Protein AF-A0A6C1S036-F1 (afdb_monomer)

Solvent-accessible surface area (backbone atoms only — not comparable to full-atom values): 15674 Å² total; per-residue (Å²): 132,90,77,75,81,77,75,62,64,67,67,48,36,51,54,44,17,51,44,45,45,49,30,48,50,68,42,47,55,57,47,51,57,53,55,73,70,48,57,68,94,73,33,59,56,70,65,66,49,52,86,74,62,82,82,50,69,68,52,55,52,52,42,44,54,50,21,39,52,51,34,63,68,46,54,87,42,45,57,58,45,73,68,42,96,54,9,62,58,52,52,34,49,52,57,44,43,41,52,31,74,57,49,87,60,58,40,74,32,17,53,45,13,67,68,47,31,71,59,52,71,67,51,26,49,52,42,36,49,51,51,47,53,28,39,51,53,31,47,52,52,51,53,52,47,53,57,51,53,32,61,74,69,66,63,65,76,89,67,86,72,54,71,83,68,47,76,77,59,52,67,62,51,54,59,53,53,56,62,62,54,65,80,69,72,70,85,78,74,88,73,81,71,77,80,76,79,68,81,76,60,61,71,58,56,45,49,54,50,20,52,52,40,22,53,53,47,43,54,49,47,70,52,50,45,59,52,47,42,60,74,71,42,43,72,61,47,56,75,69,41,71,90,37,73,52,41,49,64,70,82,39,66,71,45,44,50,47,55,67,55,43,42,52,56,51,22,40,52,53,22,60,75,74,99

Foldseek 3Di:
DDFQDADDLVVLLVLQLVLQLVLLCVLLVVLVVVLVPDDCVQCVQVVLPCLSVDDDPVNSVVSSVVSNVLSVVCRVVVRVLQVDPCNLVLQLCVQLVCVALVDPDLHQLHPSVVLWFPRDPVRSVSVSVSSSSSSNSSSVVSNVVVVVVCVVVVSDDPPPPVVVPCPVPVVVVVVVVVVVVVVPDDDDDDDDDDPDPPPDPVVVVLVVQLVVQLVVQLVCCVVVVVVCCVVVVVVVVCVPPPSNPRTDDCPDPVSVCCVNVVSSVSSNVVSNSVD

Nearest PDB structures (foldseek):
  2ef2-assembly1_A  TM=2.328E-01  e=9.744E+00  Physeter macrocephalus

Secondary structure (DSSP, 8-state):
-PPPPPPPHHHHHHHHHHHHHHHHHHHHHHHHHHHHHS-GGGTHHHHH-GGGSTTSHHHHHHHHHHHHHHHHHHGGGHHHHHHSTTHHHHHHHHHHHHHHHS-SS--TTSHHHHHHB---HHHHHHHHHHHHHHHHHHHHHHHHHHHHHHHHTT-PPTTSSSTTTSTTTHHHHHHHHHHHHGGG-----------------HHHHHHHHHHHHHHHHHHHHHHHHHHHHHHTTHHHHHHH-GGGTTB--TTSHHHHHHHHHHHHHHHHHHHHHH-

pLDDT: mean 79.19, std 15.52, range [40.75, 97.88]

Radius of gyration: 26.35 Å; Cα contacts (8 Å, |Δi|>4): 206; chains: 1; bounding box: 44×51×86 Å

Mean predicted aligned error: 12.31 Å

Sequence (275 aa):
MNKIERPQLLPYLGRFTLLFLLTYYVIGLPFLAIQSALPESGRVALDFYETFRPVGFMAVVGQILRGLAFALVFYPFYNILFESARGRLILFGALWGVALFGSVEPQPGSIEGIIYTTISFTEHLYALTAIALQMLLFVWLFSKWETLSRKRTGTVLPGSREILKDSGSLKDQENLEVQANMKNYKSPGSLKTPESSLPVNLPEKLRGYTTRFVVVHLVTYWVIGPLFYQIAGYADALQEMEIFEMWRDLESIPVVLLVFFGQIFRGAILGLLLA

Structure (mmCIF, N/CA/C/O backbone):
data_AF-A0A6C1S036-F1
#
_entry.id   AF-A0A6C1S036-F1
#
loop_
_atom_site.group_PDB
_atom_site.id
_atom_site.type_symbol
_atom_site.label_atom_id
_atom_site.label_alt_id
_atom_site.label_comp_id
_atom_site.label_asym_id
_atom_site.label_entity_id
_atom_site.label_seq_id
_atom_site.pdbx_PDB_ins_code
_atom_site.Cartn_x
_atom_site.Cartn_y
_atom_site.Cartn_z
_atom_site.occupancy
_atom_site.B_iso_or_equiv
_atom_site.auth_seq_id
_atom_site.auth_comp_id
_atom_site.auth_asym_id
_atom_site.auth_atom_id
_atom_site.pdbx_PDB_model_num
ATOM 1 N N . MET A 1 1 ? -15.076 -6.371 29.388 1.00 49.50 1 MET A N 1
ATOM 2 C CA . MET A 1 1 ? -14.238 -5.397 28.654 1.00 49.50 1 MET A CA 1
ATOM 3 C C . MET A 1 1 ? -15.181 -4.368 28.050 1.00 49.50 1 MET A C 1
ATOM 5 O O . MET A 1 1 ? -16.050 -4.767 27.284 1.00 49.50 1 MET A O 1
ATOM 9 N N . ASN A 1 2 ? -15.109 -3.102 28.467 1.00 50.94 2 ASN A N 1
ATOM 10 C CA . ASN A 1 2 ? -16.030 -2.075 27.970 1.00 50.94 2 ASN A CA 1
ATOM 11 C C . ASN A 1 2 ? -15.676 -1.745 26.517 1.00 50.94 2 ASN A C 1
ATOM 13 O O . ASN A 1 2 ? -14.562 -1.312 26.230 1.00 50.94 2 ASN A O 1
ATOM 17 N N . LYS A 1 3 ? -16.612 -2.026 25.610 1.00 58.59 3 LYS A N 1
ATOM 18 C CA . LYS A 1 3 ? -16.451 -1.879 24.162 1.00 58.59 3 LYS A CA 1
ATOM 19 C C . LYS A 1 3 ? -16.393 -0.387 23.827 1.00 58.59 3 LYS A C 1
ATOM 21 O O . LYS A 1 3 ? -17.286 0.354 24.228 1.00 58.59 3 LYS A O 1
ATOM 26 N N . ILE A 1 4 ? -15.356 0.065 23.123 1.00 67.38 4 ILE A N 1
ATOM 27 C CA . ILE A 1 4 ? -15.283 1.452 22.657 1.00 67.38 4 ILE A CA 1
ATOM 28 C C . ILE A 1 4 ? -16.380 1.653 21.607 1.00 67.38 4 ILE A C 1
ATOM 30 O O . ILE A 1 4 ? -16.487 0.876 20.650 1.00 67.38 4 ILE A O 1
ATOM 34 N N . GLU A 1 5 ? -17.184 2.703 21.779 1.00 76.81 5 GLU A N 1
ATOM 35 C CA . GLU A 1 5 ? -18.128 3.137 20.754 1.00 76.81 5 GLU A CA 1
ATOM 36 C C . GLU A 1 5 ? -17.375 3.598 19.505 1.00 76.81 5 GLU A C 1
ATOM 38 O O . GLU A 1 5 ? -16.444 4.407 19.562 1.00 76.81 5 GLU A O 1
ATOM 43 N N . ARG A 1 6 ? -17.766 3.041 18.357 1.00 82.19 6 ARG A N 1
ATOM 44 C CA . ARG A 1 6 ? -17.149 3.362 17.072 1.00 82.19 6 ARG A CA 1
ATOM 45 C C . ARG A 1 6 ? -17.526 4.788 16.671 1.00 82.19 6 ARG A C 1
ATOM 47 O O . ARG A 1 6 ? -18.689 5.163 16.822 1.00 82.19 6 ARG A O 1
ATOM 54 N N . PRO A 1 7 ? -16.593 5.573 16.107 1.00 86.50 7 PRO A N 1
ATOM 55 C CA . PRO A 1 7 ? -16.938 6.873 15.565 1.00 86.50 7 PRO A CA 1
ATOM 56 C C . PRO A 1 7 ? -17.915 6.713 14.399 1.00 86.50 7 PRO A C 1
ATOM 58 O O . PRO A 1 7 ? -17.951 5.682 13.717 1.00 86.50 7 PRO A O 1
ATOM 61 N N . GLN A 1 8 ? -18.663 7.778 14.124 1.00 90.69 8 GLN A N 1
ATOM 62 C CA . GLN A 1 8 ? -19.442 7.873 12.896 1.00 90.69 8 GLN A CA 1
ATOM 63 C C . GLN A 1 8 ? -18.532 7.660 11.678 1.00 90.69 8 GLN A C 1
ATOM 65 O O . GLN A 1 8 ? -17.386 8.126 11.648 1.00 90.69 8 GLN A O 1
ATOM 70 N N . LEU A 1 9 ? -19.059 6.960 10.672 1.00 91.69 9 LEU A N 1
ATOM 71 C CA . LEU A 1 9 ? -18.302 6.554 9.490 1.00 91.69 9 LEU A CA 1
ATOM 72 C C . LEU A 1 9 ? -17.713 7.760 8.749 1.00 91.69 9 LEU A C 1
ATOM 74 O O . LEU A 1 9 ? -16.511 7.806 8.511 1.00 91.69 9 LEU A O 1
ATOM 78 N N . LEU A 1 10 ? -18.528 8.769 8.437 1.00 93.06 10 LEU A N 1
ATOM 79 C CA . LEU A 1 10 ? -18.097 9.890 7.600 1.00 93.06 10 LEU A CA 1
ATOM 80 C C . LEU A 1 10 ? -16.941 10.710 8.225 1.00 93.06 10 LEU A C 1
ATOM 82 O O . LEU A 1 10 ? -15.929 10.909 7.547 1.00 93.06 10 LEU A O 1
ATOM 86 N N . PRO A 1 11 ? -16.983 11.103 9.518 1.00 93.44 11 PRO A N 1
ATOM 87 C CA . PRO A 1 11 ? -15.831 11.724 10.176 1.00 93.44 11 PRO A CA 1
ATOM 88 C C . PRO A 1 11 ? -14.583 10.837 10.230 1.00 93.44 11 PRO A C 1
ATOM 90 O O . PRO A 1 11 ? -13.464 11.349 10.210 1.00 93.44 11 PRO A O 1
ATOM 93 N N . TYR A 1 12 ? -14.739 9.516 10.353 1.00 94.25 12 TYR A N 1
ATOM 94 C CA . TYR A 1 12 ? -13.615 8.580 10.311 1.00 94.25 12 TYR A CA 1
ATOM 95 C C . TYR A 1 12 ? -12.969 8.544 8.919 1.00 94.25 12 TYR A C 1
ATOM 97 O O . TYR A 1 12 ? -11.760 8.751 8.816 1.00 94.25 12 TYR A O 1
ATOM 105 N N . LEU A 1 13 ? -13.773 8.384 7.860 1.00 96.44 13 LEU A N 1
ATOM 106 C CA . LEU A 1 13 ? -13.310 8.394 6.468 1.00 96.44 13 LEU A CA 1
ATOM 107 C C . LEU A 1 13 ? -12.546 9.681 6.140 1.00 96.44 13 LEU A C 1
ATOM 109 O O . LEU A 1 13 ? -11.452 9.621 5.578 1.00 96.44 13 LEU A O 1
ATOM 113 N N . GLY A 1 14 ? -13.090 10.834 6.542 1.00 96.44 14 GLY A N 1
ATOM 114 C CA . GLY A 1 14 ? -12.462 12.135 6.312 1.00 96.44 14 GLY A CA 1
ATOM 115 C C . GLY A 1 14 ? -11.100 12.266 6.999 1.00 96.44 14 GLY A C 1
ATOM 116 O O . GLY A 1 14 ? -10.117 12.611 6.348 1.00 96.44 14 GLY A O 1
ATOM 117 N N . ARG A 1 15 ? -11.011 11.941 8.297 1.00 96.06 15 ARG A N 1
ATOM 118 C CA . ARG A 1 15 ? -9.749 12.020 9.063 1.00 96.06 15 ARG A CA 1
ATOM 119 C C . ARG A 1 15 ? -8.688 11.062 8.531 1.00 96.06 15 ARG A C 1
ATOM 121 O O . ARG A 1 15 ? -7.531 11.455 8.406 1.00 96.06 15 ARG A O 1
ATOM 128 N N . PHE A 1 16 ? -9.085 9.830 8.213 1.00 96.81 16 PHE A N 1
ATOM 129 C CA . PHE A 1 16 ? -8.185 8.824 7.658 1.00 96.81 16 PHE A CA 1
ATOM 130 C C . PHE A 1 16 ? -7.628 9.295 6.313 1.00 96.81 16 PHE A C 1
ATOM 132 O O . PHE A 1 16 ? -6.416 9.394 6.149 1.00 96.81 16 PHE A O 1
ATOM 139 N N . THR A 1 17 ? -8.506 9.652 5.374 1.00 97.50 17 THR A N 1
ATOM 140 C CA . THR A 1 17 ? -8.115 10.050 4.013 1.00 97.50 17 THR A CA 1
ATOM 141 C C . THR A 1 17 ? -7.251 11.307 4.020 1.00 97.50 17 THR A C 1
ATOM 143 O O . THR A 1 17 ? -6.227 11.351 3.343 1.00 97.50 17 THR A O 1
ATOM 146 N N . LEU A 1 18 ? -7.610 12.305 4.835 1.00 97.62 18 LEU A N 1
ATOM 147 C CA . LEU A 1 18 ? -6.838 13.539 4.970 1.00 97.62 18 LEU A CA 1
ATOM 148 C C . LEU A 1 18 ? -5.413 13.268 5.462 1.00 97.62 18 LEU A C 1
ATOM 150 O O . LEU A 1 18 ? -4.454 13.764 4.878 1.00 97.62 18 LEU A O 1
ATOM 154 N N . LEU A 1 19 ? -5.264 12.487 6.536 1.00 97.88 19 LEU A N 1
ATOM 155 C CA . LEU A 1 19 ? -3.942 12.172 7.075 1.00 97.88 19 LEU A CA 1
ATOM 156 C C . LEU A 1 19 ? -3.137 11.279 6.132 1.00 97.88 19 LEU A C 1
ATOM 158 O O . LEU A 1 19 ? -1.921 11.440 6.034 1.00 97.88 19 LEU A O 1
ATOM 162 N N . PHE A 1 20 ? -3.796 10.368 5.420 1.00 95.44 20 PHE A N 1
ATOM 163 C CA . PHE A 1 20 ? -3.148 9.523 4.426 1.00 95.44 20 PHE A CA 1
ATOM 164 C C . PHE A 1 20 ? -2.553 10.374 3.298 1.00 95.44 20 PHE A C 1
ATOM 166 O O . PHE A 1 20 ? -1.366 10.263 3.001 1.00 95.44 20 PHE A O 1
ATOM 173 N N . LEU A 1 21 ? -3.343 11.307 2.759 1.00 94.44 21 LEU A N 1
ATOM 174 C CA . LEU A 1 21 ? -2.898 12.253 1.739 1.00 94.44 21 LEU A CA 1
ATOM 175 C C . LEU A 1 21 ? -1.782 13.178 2.252 1.00 94.44 21 LEU A C 1
ATOM 177 O O . LEU A 1 21 ? -0.782 13.382 1.573 1.00 94.44 21 LEU A O 1
ATOM 181 N N . LEU A 1 22 ? -1.919 13.720 3.466 1.00 95.50 22 LEU A N 1
ATOM 182 C CA . LEU A 1 22 ? -0.917 14.621 4.039 1.00 95.50 22 LEU A CA 1
ATOM 183 C C . LEU A 1 22 ? 0.431 13.918 4.220 1.00 95.50 22 LEU A C 1
ATOM 185 O O . LEU A 1 22 ? 1.469 14.453 3.844 1.00 95.50 22 LEU A O 1
ATOM 189 N N . THR A 1 23 ? 0.423 12.716 4.795 1.00 95.50 23 THR A N 1
ATOM 190 C CA . THR A 1 23 ? 1.658 11.955 5.032 1.00 95.50 23 THR A CA 1
ATOM 191 C C . THR A 1 23 ? 2.313 11.493 3.740 1.00 95.50 23 THR A C 1
ATOM 193 O O . THR A 1 23 ? 3.540 11.497 3.667 1.00 95.50 23 THR A O 1
ATOM 196 N N . TYR A 1 24 ? 1.518 11.184 2.711 1.00 91.31 24 TYR A N 1
ATOM 197 C CA . TYR A 1 24 ? 2.017 10.947 1.360 1.00 91.31 24 TYR A CA 1
ATOM 198 C C . TYR A 1 24 ? 2.840 12.133 0.844 1.00 91.31 24 TYR A C 1
ATOM 200 O O . TYR A 1 24 ? 3.969 11.933 0.412 1.00 91.31 24 TYR A O 1
ATOM 208 N N . TYR A 1 25 ? 2.350 13.370 0.964 1.00 91.00 25 TYR A N 1
ATOM 209 C CA . TYR A 1 25 ? 3.123 14.545 0.541 1.00 91.00 25 TYR A CA 1
ATOM 210 C C . TYR A 1 25 ? 4.332 14.829 1.430 1.00 91.00 25 TYR A C 1
ATOM 212 O O . TYR A 1 25 ? 5.409 15.137 0.922 1.00 91.00 25 TYR A O 1
ATOM 220 N N . VAL A 1 26 ? 4.171 14.709 2.751 1.00 93.44 26 VAL A N 1
ATOM 221 C CA . VAL A 1 26 ? 5.247 14.986 3.716 1.00 93.44 26 VAL A CA 1
ATOM 222 C C . VAL A 1 26 ? 6.447 14.065 3.507 1.00 93.44 26 VAL A C 1
ATOM 224 O O . VAL A 1 26 ? 7.572 14.510 3.701 1.00 93.44 26 VAL A O 1
ATOM 227 N N . ILE A 1 27 ? 6.232 12.809 3.107 1.00 92.69 27 ILE A N 1
ATOM 228 C CA . ILE A 1 27 ? 7.322 11.866 2.821 1.00 92.69 27 ILE A CA 1
ATOM 229 C C . ILE A 1 27 ? 7.714 11.869 1.341 1.00 92.69 27 ILE A C 1
ATOM 231 O O . ILE A 1 27 ? 8.902 11.816 1.025 1.00 92.69 27 ILE A O 1
ATOM 235 N N . GLY A 1 28 ? 6.744 11.980 0.436 1.00 88.25 28 GLY A N 1
ATOM 236 C CA . GLY A 1 28 ? 6.965 11.937 -1.007 1.00 88.25 28 GLY A CA 1
ATOM 237 C C . GLY A 1 28 ? 7.791 13.109 -1.532 1.00 88.25 28 GLY A C 1
ATOM 238 O O . GLY A 1 28 ? 8.690 12.897 -2.339 1.00 88.25 28 GLY A O 1
ATOM 239 N N . LEU A 1 29 ? 7.555 14.336 -1.052 1.00 88.00 29 LEU A N 1
ATOM 240 C CA . LEU A 1 29 ? 8.304 15.508 -1.527 1.00 88.00 29 LEU A CA 1
ATOM 241 C C . LEU A 1 29 ? 9.800 15.446 -1.154 1.00 88.00 29 LEU A C 1
ATOM 243 O O . LEU A 1 29 ? 10.632 15.616 -2.046 1.00 88.00 29 LEU A O 1
ATOM 247 N N . PRO A 1 30 ? 10.188 15.144 0.104 1.00 89.44 30 PRO A N 1
ATOM 248 C CA . PRO A 1 30 ? 11.591 14.891 0.429 1.00 89.44 30 PRO A CA 1
ATOM 249 C C . PRO A 1 30 ? 12.180 13.701 -0.324 1.00 89.44 30 PRO A C 1
ATOM 251 O O . PRO A 1 30 ? 13.331 13.769 -0.744 1.00 89.44 30 PRO A O 1
ATOM 254 N N . PHE A 1 31 ? 11.411 12.624 -0.514 1.00 88.12 31 PHE A N 1
ATOM 255 C CA . PHE A 1 31 ? 11.869 11.463 -1.274 1.00 88.12 31 PHE A CA 1
ATOM 256 C C . PHE A 1 31 ? 12.244 11.841 -2.709 1.00 88.12 31 PHE A C 1
ATOM 258 O O . PHE A 1 31 ? 13.328 11.482 -3.155 1.00 88.12 31 PHE A O 1
ATOM 265 N N . LEU A 1 32 ? 11.416 12.638 -3.394 1.00 85.38 32 LEU A N 1
ATOM 266 C CA . LEU A 1 32 ? 11.742 13.145 -4.727 1.00 85.38 32 LEU A CA 1
ATOM 267 C C . LEU A 1 32 ? 13.009 14.002 -4.738 1.00 85.38 32 LEU A C 1
ATOM 269 O O . LEU A 1 32 ? 13.835 13.868 -5.638 1.00 85.38 32 LEU A O 1
ATOM 273 N N . ALA A 1 33 ? 13.180 14.873 -3.741 1.00 86.56 33 ALA A N 1
ATOM 274 C CA . ALA A 1 33 ? 14.389 15.682 -3.632 1.00 86.56 33 ALA A CA 1
ATOM 275 C C . ALA A 1 33 ? 15.635 14.793 -3.468 1.00 86.56 33 ALA A C 1
ATOM 277 O O . ALA A 1 33 ? 16.634 15.000 -4.155 1.00 86.56 33 ALA A O 1
ATOM 278 N N . ILE A 1 34 ? 15.558 13.756 -2.627 1.00 86.44 34 ILE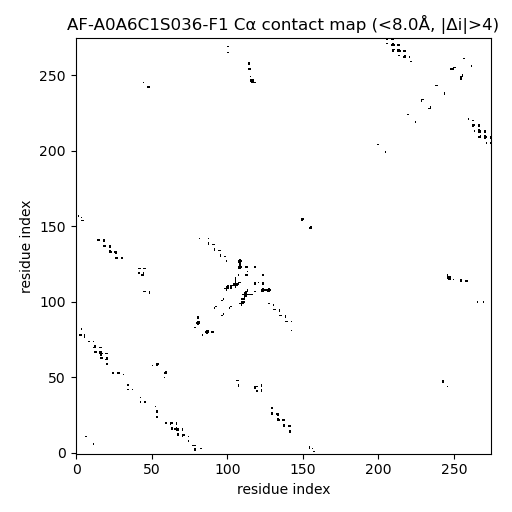 A N 1
ATOM 279 C CA . ILE A 1 34 ? 16.639 12.780 -2.431 1.00 86.44 34 ILE A CA 1
ATOM 280 C C . ILE A 1 34 ? 16.907 11.995 -3.720 1.00 86.44 34 ILE A C 1
ATOM 282 O O . ILE A 1 34 ? 18.056 11.897 -4.139 1.00 86.44 34 ILE A O 1
ATOM 286 N N . GLN A 1 35 ? 15.864 11.487 -4.379 1.00 84.56 35 GLN A N 1
ATOM 287 C CA . GLN A 1 35 ? 15.966 10.770 -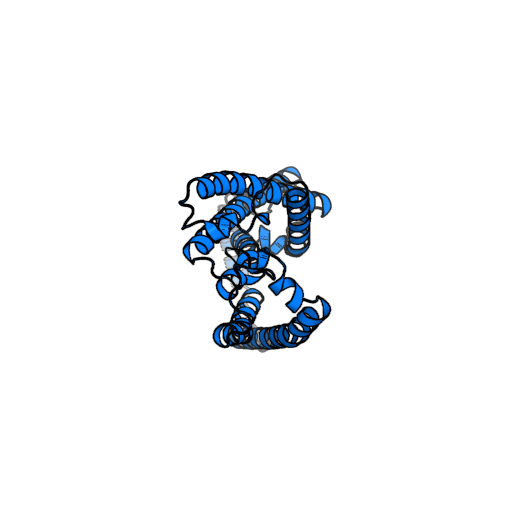5.651 1.00 84.56 35 GLN A CA 1
ATOM 288 C C . GLN A 1 35 ? 16.656 11.623 -6.724 1.00 84.56 35 GLN A C 1
ATOM 290 O O . GLN A 1 35 ? 17.551 11.145 -7.419 1.00 84.56 35 GLN A O 1
ATOM 295 N N . SER A 1 36 ? 16.301 12.907 -6.823 1.00 84.69 36 SER A N 1
ATOM 296 C CA . SER A 1 36 ? 16.900 13.833 -7.792 1.00 84.69 36 SER A CA 1
ATOM 297 C C . SER A 1 36 ? 18.394 14.099 -7.555 1.00 84.69 36 SER A C 1
ATOM 299 O O . SER A 1 36 ? 19.097 14.517 -8.475 1.00 84.69 36 SER A O 1
ATOM 301 N N . ALA A 1 37 ? 18.895 13.815 -6.349 1.00 86.75 37 ALA A N 1
ATOM 302 C CA . ALA A 1 37 ? 20.308 13.920 -6.000 1.00 86.75 37 ALA A CA 1
ATOM 303 C C . ALA A 1 37 ? 21.090 12.608 -6.208 1.00 86.75 37 ALA A C 1
ATOM 305 O O . ALA A 1 37 ? 22.319 12.617 -6.121 1.00 86.75 37 ALA A O 1
ATOM 306 N N . LEU A 1 38 ? 20.414 11.481 -6.470 1.00 85.94 38 LEU A N 1
ATOM 307 C CA . LEU A 1 38 ? 21.077 10.211 -6.775 1.00 85.94 38 LEU A CA 1
ATOM 308 C C . LEU A 1 38 ? 21.711 10.242 -8.180 1.00 85.94 38 LEU A C 1
ATOM 310 O O . LEU A 1 38 ? 21.153 10.879 -9.078 1.00 85.94 38 LEU A O 1
ATOM 314 N N . PRO A 1 39 ? 22.839 9.535 -8.402 1.00 86.25 39 PRO A N 1
ATOM 315 C CA . PRO A 1 39 ? 23.399 9.348 -9.739 1.00 86.25 39 PRO A CA 1
ATOM 316 C C . PRO A 1 39 ? 22.381 8.694 -10.675 1.00 86.25 39 PRO A C 1
ATOM 318 O O . PRO A 1 39 ? 21.686 7.770 -10.258 1.00 86.25 39 PRO A O 1
ATOM 321 N N . GLU A 1 40 ? 22.339 9.116 -11.942 1.00 81.75 40 GLU A N 1
ATOM 322 C CA . GLU A 1 40 ? 21.398 8.586 -12.947 1.00 81.75 40 GLU A CA 1
ATOM 323 C C . GLU A 1 40 ? 21.449 7.057 -13.046 1.00 81.75 40 GLU A C 1
ATOM 325 O O . GLU A 1 40 ? 20.412 6.400 -13.068 1.00 81.75 40 GLU A O 1
ATOM 330 N N . SER A 1 41 ? 22.650 6.478 -12.972 1.00 78.75 41 SER A N 1
ATOM 331 C CA . SER A 1 41 ? 22.867 5.028 -12.990 1.00 78.75 41 SER A CA 1
ATOM 332 C C . SER A 1 41 ? 22.215 4.264 -11.829 1.00 78.75 41 SER A C 1
ATOM 334 O O . SER A 1 41 ? 22.051 3.052 -11.930 1.00 78.75 41 SER A O 1
ATOM 336 N N . GLY A 1 42 ? 21.860 4.939 -10.731 1.00 74.06 42 GLY A N 1
ATOM 337 C CA . GLY A 1 42 ? 21.242 4.351 -9.539 1.00 74.06 42 GLY A CA 1
ATOM 338 C C . GLY A 1 42 ? 19.783 4.750 -9.316 1.00 74.06 42 GLY A C 1
ATOM 339 O O . GLY A 1 42 ? 19.251 4.468 -8.242 1.00 74.06 42 GLY A O 1
ATOM 340 N N . ARG A 1 43 ? 19.159 5.443 -10.279 1.00 76.88 43 ARG A N 1
ATOM 341 C CA . ARG A 1 43 ? 17.759 5.884 -10.190 1.00 76.88 43 ARG A CA 1
ATOM 342 C C . ARG A 1 43 ? 16.948 5.658 -11.464 1.00 76.88 43 ARG A C 1
ATOM 344 O O . ARG A 1 43 ? 15.835 6.166 -11.538 1.00 76.88 43 ARG A O 1
ATOM 351 N N . VAL A 1 44 ? 17.475 4.929 -12.452 1.00 71.75 44 VAL A N 1
ATOM 352 C CA . VAL A 1 44 ? 16.811 4.693 -13.749 1.00 71.75 44 VAL A CA 1
ATOM 353 C C . VAL A 1 44 ? 15.378 4.210 -13.545 1.00 71.75 44 VAL A C 1
ATOM 355 O O . VAL A 1 44 ? 14.455 4.751 -14.140 1.00 71.75 44 VAL A O 1
ATOM 358 N N . ALA A 1 45 ? 15.162 3.265 -12.629 1.00 70.62 45 ALA A N 1
ATOM 359 C CA . ALA A 1 45 ? 13.826 2.780 -12.327 1.00 70.62 45 ALA A CA 1
ATOM 360 C C . ALA A 1 45 ? 12.976 3.803 -11.577 1.00 70.62 45 ALA A C 1
ATOM 362 O O . ALA A 1 45 ? 11.793 3.969 -11.860 1.00 70.62 45 ALA A O 1
ATOM 363 N N . LEU A 1 46 ? 13.559 4.484 -10.593 1.00 72.44 46 LEU A N 1
ATOM 364 C CA . LEU A 1 46 ? 12.836 5.491 -9.820 1.00 72.44 46 LEU A CA 1
ATOM 365 C C . LEU A 1 46 ? 12.373 6.652 -10.713 1.00 72.44 46 LEU A C 1
ATOM 367 O O . LEU A 1 46 ? 11.298 7.211 -10.492 1.00 72.44 46 LEU A O 1
ATOM 371 N N . ASP A 1 47 ? 13.168 7.005 -11.721 1.00 71.94 47 ASP A N 1
ATOM 372 C CA . ASP A 1 47 ? 12.855 8.043 -12.698 1.00 71.94 47 ASP A CA 1
ATOM 373 C C . ASP A 1 47 ? 11.784 7.579 -13.688 1.00 71.94 47 ASP A C 1
ATOM 375 O O . ASP A 1 47 ? 10.953 8.394 -14.098 1.00 71.94 47 ASP A O 1
ATOM 379 N N . PHE A 1 48 ? 11.783 6.285 -14.010 1.00 65.75 48 PHE A N 1
ATOM 380 C CA . PHE A 1 48 ? 10.883 5.631 -14.950 1.00 65.75 48 PHE A CA 1
ATOM 381 C C . PHE A 1 48 ? 9.445 5.475 -14.434 1.00 65.75 48 PHE A C 1
ATOM 383 O O . PHE A 1 48 ? 8.483 5.679 -15.174 1.00 65.75 48 PHE A O 1
ATOM 390 N N . TYR A 1 49 ? 9.258 5.180 -13.144 1.00 61.53 49 TYR A N 1
ATOM 391 C CA . TYR A 1 49 ? 7.920 5.151 -12.547 1.00 61.53 49 TYR A CA 1
ATOM 392 C C . TYR A 1 49 ? 7.435 6.573 -12.227 1.00 61.53 49 TYR A C 1
ATOM 394 O O . TYR A 1 49 ? 7.269 6.976 -11.074 1.00 61.53 49 TYR A O 1
ATOM 402 N N . GLU A 1 50 ? 7.148 7.329 -13.286 1.00 53.06 50 GLU A N 1
ATOM 403 C CA . GLU A 1 50 ? 6.660 8.712 -13.277 1.00 53.06 50 GLU A CA 1
ATOM 404 C C . GLU A 1 50 ? 5.361 8.889 -12.461 1.00 53.06 50 GLU A C 1
ATOM 406 O O . GLU A 1 50 ? 5.098 9.956 -11.908 1.00 53.06 50 GLU A O 1
ATOM 411 N N . THR A 1 51 ? 4.610 7.798 -12.259 1.00 46.72 51 THR A N 1
ATOM 412 C CA . THR A 1 51 ? 3.428 7.717 -11.376 1.00 46.72 51 THR A CA 1
ATOM 413 C C . THR A 1 51 ? 3.741 8.082 -9.910 1.00 46.72 51 THR A C 1
ATOM 415 O O . THR A 1 51 ? 2.841 8.479 -9.166 1.00 46.72 51 THR A O 1
ATOM 418 N N . PHE A 1 52 ? 5.009 8.003 -9.483 1.00 46.69 52 PHE A N 1
ATOM 419 C CA . PHE A 1 52 ? 5.465 8.431 -8.154 1.00 46.69 52 PHE A CA 1
ATOM 420 C C . PHE A 1 52 ? 5.951 9.882 -8.082 1.00 46.69 52 PHE A C 1
ATOM 422 O O . PHE A 1 52 ? 6.291 10.323 -6.987 1.00 46.69 52 PHE A O 1
ATOM 429 N N . ARG A 1 53 ? 5.949 10.654 -9.180 1.00 57.66 53 ARG A N 1
ATOM 430 C CA . ARG A 1 53 ? 6.232 12.100 -9.146 1.00 57.66 53 ARG A CA 1
ATOM 431 C C . ARG A 1 53 ? 4.942 12.868 -8.796 1.00 57.66 53 ARG A C 1
ATOM 433 O O . ARG A 1 53 ? 4.082 13.012 -9.665 1.00 57.66 53 ARG A O 1
ATOM 440 N N . PRO A 1 54 ? 4.726 13.394 -7.567 1.00 57.28 54 PRO A N 1
ATOM 441 C CA . PRO A 1 54 ? 3.440 13.965 -7.208 1.00 57.28 54 PRO A CA 1
ATOM 442 C C . PRO A 1 54 ? 3.473 15.492 -7.193 1.00 57.28 54 PRO A C 1
ATOM 444 O O . PRO A 1 54 ? 3.953 16.111 -6.247 1.00 57.28 54 PRO A O 1
ATOM 447 N N . VAL A 1 55 ? 2.812 16.075 -8.191 1.00 61.88 55 VAL A N 1
ATOM 448 C CA . VAL A 1 55 ? 1.880 17.207 -7.990 1.00 61.88 55 VAL A CA 1
ATOM 449 C C . VAL A 1 55 ? 0.711 17.211 -8.992 1.00 61.88 55 VAL A C 1
ATOM 451 O O . VAL A 1 55 ? -0.126 18.109 -8.961 1.00 61.88 55 VAL A O 1
ATOM 454 N N . GLY A 1 56 ? 0.602 16.197 -9.861 1.00 73.31 56 GLY A N 1
ATOM 455 C CA . GLY A 1 56 ? -0.480 16.091 -10.838 1.00 73.31 56 GLY A CA 1
ATOM 456 C C . GLY A 1 56 ? -1.835 15.750 -10.208 1.00 73.31 56 GLY A C 1
ATOM 457 O O . GLY A 1 56 ? -1.925 15.004 -9.232 1.00 73.31 56 GLY A O 1
ATOM 458 N N . PHE A 1 57 ? -2.909 16.260 -10.812 1.00 81.44 57 PHE A N 1
ATOM 459 C CA . PHE A 1 57 ? -4.290 16.059 -10.358 1.00 81.44 57 PHE A CA 1
ATOM 460 C C . PHE A 1 57 ? -4.665 14.575 -10.189 1.00 81.44 57 PHE A C 1
ATOM 462 O O . PHE A 1 57 ? -5.241 14.195 -9.171 1.00 81.44 57 PHE A O 1
ATOM 469 N N . MET A 1 58 ? -4.275 13.715 -11.136 1.00 81.44 58 MET A N 1
ATOM 470 C CA . MET A 1 58 ? -4.600 12.281 -11.093 1.00 81.44 58 MET A CA 1
ATOM 471 C C . MET A 1 58 ? -3.938 11.553 -9.920 1.00 81.44 58 MET A C 1
ATOM 473 O O . MET A 1 58 ? -4.559 10.679 -9.317 1.00 81.44 58 MET A O 1
ATOM 477 N N . ALA A 1 59 ? -2.721 11.952 -9.539 1.00 78.88 59 ALA A N 1
ATOM 478 C CA . ALA A 1 59 ? -2.051 11.395 -8.369 1.00 78.88 59 ALA A CA 1
ATOM 479 C C . ALA A 1 59 ? -2.816 11.749 -7.085 1.00 78.88 59 ALA A C 1
ATOM 481 O O . ALA A 1 59 ? -3.076 10.871 -6.264 1.00 78.88 59 ALA A O 1
ATOM 482 N N . VAL A 1 60 ? -3.253 13.008 -6.941 1.00 86.81 60 VAL A N 1
ATOM 483 C CA . VAL A 1 60 ? -4.068 13.462 -5.797 1.00 86.81 60 VAL A CA 1
ATOM 484 C C . VAL A 1 60 ? -5.351 12.636 -5.699 1.00 86.81 60 VAL A C 1
ATOM 486 O O . VAL A 1 60 ? -5.662 12.090 -4.640 1.00 86.81 60 VAL A O 1
ATOM 489 N N . VAL A 1 61 ? -6.082 12.516 -6.812 1.00 89.56 61 VAL A N 1
ATOM 490 C CA . VAL A 1 61 ? -7.335 11.753 -6.877 1.00 89.56 61 VAL A CA 1
ATOM 491 C C . VAL A 1 61 ? -7.091 10.291 -6.508 1.00 89.56 61 VAL A C 1
ATOM 493 O O . VAL A 1 61 ? -7.801 9.753 -5.658 1.00 89.56 61 VAL A O 1
ATOM 496 N N . GLY A 1 62 ? -6.050 9.665 -7.062 1.00 86.94 62 GLY A N 1
ATOM 497 C CA . GLY A 1 62 ? -5.671 8.292 -6.736 1.00 86.94 62 GLY A CA 1
ATOM 498 C C . GLY A 1 62 ? -5.377 8.090 -5.247 1.00 86.94 62 GLY A C 1
ATOM 499 O O . GLY A 1 62 ? -5.859 7.126 -4.649 1.00 86.94 62 GLY A O 1
ATOM 500 N N . GLN A 1 63 ? -4.655 9.019 -4.610 1.00 89.38 63 GLN A N 1
ATOM 501 C CA . GLN A 1 63 ? -4.366 8.942 -3.173 1.00 89.38 63 GLN A CA 1
ATOM 502 C C . GLN A 1 63 ? -5.613 9.155 -2.304 1.00 89.38 63 GLN A C 1
ATOM 504 O O . GLN A 1 63 ? -5.759 8.488 -1.279 1.00 89.38 63 GLN A O 1
ATOM 509 N N . ILE A 1 64 ? -6.539 10.028 -2.715 1.00 93.31 64 ILE A N 1
ATOM 510 C CA . ILE A 1 64 ? -7.828 10.209 -2.030 1.00 93.31 64 ILE A CA 1
ATOM 511 C C . ILE A 1 64 ? -8.650 8.919 -2.098 1.00 93.31 64 ILE A C 1
ATOM 513 O O . ILE A 1 64 ? -9.113 8.432 -1.066 1.00 93.31 64 ILE A O 1
ATOM 517 N N . LEU A 1 65 ? -8.797 8.336 -3.290 1.00 93.38 65 LEU A N 1
ATOM 518 C CA . LEU A 1 65 ? -9.537 7.087 -3.4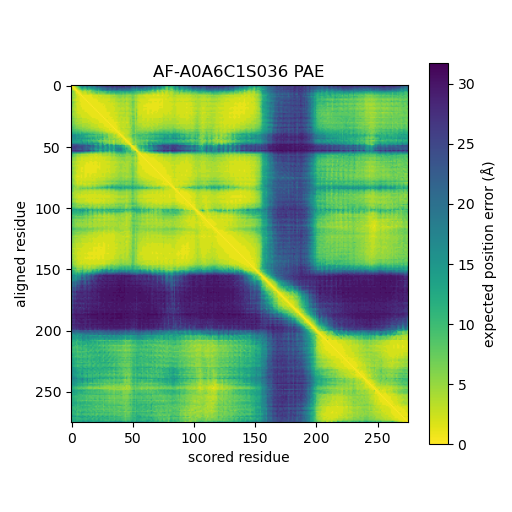79 1.00 93.38 65 LEU A CA 1
ATOM 519 C C . LEU A 1 65 ? -8.911 5.938 -2.678 1.00 93.38 65 LEU A C 1
ATOM 521 O O . LEU A 1 65 ? -9.626 5.189 -2.013 1.00 93.38 65 LEU A O 1
ATOM 525 N N . ARG A 1 66 ? -7.577 5.838 -2.668 1.00 90.56 66 ARG A N 1
ATOM 526 C CA . ARG A 1 66 ? -6.842 4.841 -1.878 1.00 90.56 66 ARG A CA 1
ATOM 527 C C . ARG A 1 66 ? -7.040 5.037 -0.373 1.00 90.56 66 ARG A C 1
ATOM 529 O O . ARG A 1 66 ? -7.309 4.069 0.336 1.00 90.56 66 ARG A O 1
ATOM 536 N N . GLY A 1 67 ? -6.961 6.277 0.111 1.00 94.50 67 GLY A N 1
ATOM 537 C CA . GLY A 1 67 ? -7.226 6.615 1.510 1.00 94.50 67 GLY A CA 1
ATOM 538 C C . GLY A 1 67 ? -8.647 6.242 1.940 1.00 94.50 67 GLY A C 1
ATOM 539 O O . GLY A 1 67 ? -8.823 5.641 2.999 1.00 94.50 67 GLY A O 1
ATOM 540 N N . LEU A 1 68 ? -9.645 6.510 1.093 1.00 96.44 68 LEU A N 1
ATOM 541 C CA . LEU A 1 68 ? -11.038 6.116 1.326 1.00 96.44 68 LEU A CA 1
ATOM 542 C C . LEU A 1 68 ? -11.210 4.595 1.354 1.00 96.44 68 LEU A C 1
ATOM 544 O O . LEU A 1 68 ? -11.857 4.075 2.263 1.00 96.44 68 LEU A O 1
ATOM 548 N N . ALA A 1 69 ? -10.616 3.883 0.394 1.00 93.50 69 ALA A N 1
ATOM 549 C CA . ALA A 1 69 ? -10.680 2.427 0.327 1.00 93.50 69 ALA A CA 1
ATOM 550 C C . ALA A 1 69 ? -10.079 1.785 1.585 1.00 93.50 69 ALA A C 1
ATOM 552 O O . ALA A 1 69 ? -10.728 0.960 2.227 1.00 93.50 69 ALA A O 1
ATOM 553 N N . PHE A 1 70 ? -8.886 2.221 2.002 1.00 94.19 70 PHE A N 1
ATOM 554 C CA . PHE A 1 70 ? -8.285 1.752 3.250 1.00 94.19 70 PHE A CA 1
ATOM 555 C C . PHE A 1 70 ? -9.146 2.090 4.464 1.00 94.19 70 PHE A C 1
ATOM 557 O O . PHE A 1 70 ? -9.375 1.221 5.303 1.00 94.19 70 PHE A O 1
ATOM 564 N N . ALA A 1 71 ? -9.680 3.307 4.553 1.00 95.38 71 ALA A N 1
ATOM 565 C CA . ALA A 1 71 ? -10.550 3.682 5.658 1.00 95.38 71 ALA A CA 1
ATOM 566 C C . ALA A 1 71 ? -11.792 2.772 5.742 1.00 95.38 71 ALA A C 1
ATOM 568 O O . ALA A 1 71 ? -12.133 2.299 6.824 1.00 95.38 71 ALA A O 1
ATOM 569 N N . LEU A 1 72 ? -12.435 2.459 4.613 1.00 95.94 72 LEU A N 1
ATOM 570 C CA . LEU A 1 72 ? -13.569 1.530 4.568 1.00 95.94 72 LEU A CA 1
ATOM 571 C C . LEU A 1 72 ? -13.179 0.116 5.014 1.00 95.94 72 LEU A C 1
ATOM 573 O O . LEU A 1 72 ? -13.909 -0.493 5.796 1.00 95.94 72 LEU A O 1
ATOM 577 N N . VAL A 1 73 ? -12.019 -0.378 4.573 1.00 92.81 73 VAL A N 1
ATOM 578 C CA . VAL A 1 73 ? -11.493 -1.696 4.964 1.00 92.81 73 VAL A CA 1
ATOM 579 C C . VAL A 1 73 ? -11.199 -1.759 6.464 1.00 92.81 73 VAL A C 1
ATOM 581 O O . VAL A 1 73 ? -11.522 -2.757 7.103 1.00 92.81 73 VAL A O 1
ATOM 584 N N . PHE A 1 74 ? -10.629 -0.706 7.054 1.00 93.31 74 PHE A N 1
ATOM 585 C CA . PHE A 1 74 ? -10.236 -0.697 8.468 1.00 93.31 74 PHE A CA 1
ATOM 586 C C . PHE A 1 74 ? -11.362 -0.322 9.438 1.00 93.31 74 PHE A C 1
ATOM 588 O O . PHE A 1 74 ? -11.299 -0.697 10.611 1.00 93.31 74 PHE A O 1
ATOM 595 N N . TYR A 1 75 ? -12.411 0.360 8.974 1.00 93.62 75 TYR A N 1
ATOM 596 C CA . TYR A 1 75 ? -13.562 0.735 9.796 1.00 93.62 75 TYR A CA 1
ATOM 597 C C . TYR A 1 75 ? -14.201 -0.430 10.586 1.00 93.62 75 TYR A C 1
ATOM 599 O O . TYR A 1 75 ? -14.390 -0.280 11.799 1.00 93.62 75 TYR A O 1
ATOM 607 N N . PRO A 1 76 ? -14.498 -1.614 10.001 1.00 91.38 76 PRO A N 1
ATOM 608 C CA . PRO A 1 76 ? -15.062 -2.736 10.761 1.00 91.38 76 PRO A CA 1
ATOM 609 C C . PRO A 1 76 ? -14.129 -3.256 11.867 1.00 91.38 76 PRO A C 1
ATOM 611 O O . PRO A 1 76 ? -14.611 -3.805 12.864 1.00 91.38 76 PRO A O 1
ATOM 614 N N . PHE A 1 77 ? -12.819 -3.030 11.736 1.00 91.19 77 PHE A N 1
ATOM 615 C CA . PHE A 1 77 ? -11.785 -3.450 12.682 1.00 91.19 77 PHE A CA 1
ATOM 616 C C . PHE A 1 77 ? -11.418 -2.365 13.706 1.00 91.19 77 PHE A C 1
ATOM 618 O O . PHE A 1 77 ? -10.474 -2.556 14.470 1.00 91.19 77 PHE A O 1
ATOM 625 N N . TYR A 1 78 ? -12.166 -1.256 13.780 1.00 90.31 78 TYR A N 1
ATOM 626 C CA . TYR A 1 78 ? -11.853 -0.107 14.643 1.00 90.31 78 TYR A CA 1
ATOM 627 C C . TYR A 1 78 ? -11.472 -0.502 16.079 1.00 90.31 78 TYR A C 1
ATOM 629 O O . TYR A 1 78 ? -10.428 -0.100 16.589 1.00 90.31 78 TYR A O 1
ATOM 637 N N . ASN A 1 79 ? -12.284 -1.343 16.720 1.00 87.19 79 ASN A N 1
ATOM 638 C CA . ASN A 1 79 ? -12.047 -1.785 18.093 1.00 87.19 79 ASN A CA 1
ATOM 639 C C . ASN A 1 79 ? -10.731 -2.570 18.212 1.00 87.19 79 ASN A C 1
ATOM 641 O O . ASN A 1 79 ? -9.960 -2.326 19.128 1.00 87.19 79 ASN A O 1
ATOM 645 N N . ILE A 1 80 ? -10.404 -3.437 17.252 1.00 87.75 80 ILE A N 1
ATOM 646 C CA . ILE A 1 80 ? -9.135 -4.183 17.255 1.00 87.75 80 ILE A CA 1
ATOM 647 C C . ILE A 1 80 ? -7.947 -3.222 17.124 1.00 87.75 80 ILE A C 1
ATOM 649 O O . ILE A 1 80 ? -6.950 -3.367 17.829 1.00 87.75 80 ILE A O 1
ATOM 653 N N . LEU A 1 81 ? -8.064 -2.211 16.261 1.00 89.44 81 LEU A N 1
ATOM 654 C CA . LEU A 1 81 ? -6.992 -1.255 15.981 1.00 89.44 81 LEU A CA 1
ATOM 655 C C . LEU A 1 81 ? -6.746 -0.257 17.123 1.00 89.44 81 LEU A C 1
ATOM 657 O O . LEU A 1 81 ? -5.623 0.226 17.268 1.00 89.44 81 LEU A O 1
ATOM 661 N N . PHE A 1 82 ? -7.762 0.053 17.935 1.00 86.31 82 PHE A N 1
ATOM 662 C CA . PHE A 1 82 ? -7.672 1.106 18.957 1.00 86.31 82 PHE A CA 1
ATOM 663 C C . PHE A 1 82 ? -7.897 0.643 20.407 1.00 86.31 82 PHE A C 1
ATOM 665 O O . PHE A 1 82 ? -7.593 1.411 21.320 1.00 86.31 82 PHE A O 1
ATOM 672 N N . GLU A 1 83 ? -8.374 -0.584 20.649 1.00 82.12 83 GLU A N 1
ATOM 673 C CA . GLU A 1 83 ? -8.442 -1.206 21.990 1.00 82.12 83 GLU A CA 1
ATOM 674 C C . GLU A 1 83 ? -7.229 -2.094 22.279 1.00 82.12 83 GLU A C 1
ATOM 676 O O . GLU A 1 83 ? -6.810 -2.222 23.428 1.00 82.12 83 GLU A O 1
ATOM 681 N N . SER A 1 84 ? -6.650 -2.715 21.248 1.00 81.69 84 SER A N 1
ATOM 682 C CA . SER A 1 84 ? -5.519 -3.626 21.420 1.00 81.69 84 SER A CA 1
ATOM 683 C C . SER A 1 84 ? -4.235 -2.873 21.759 1.00 81.69 84 SER A C 1
ATOM 685 O O . SER A 1 84 ? -3.878 -1.895 21.097 1.00 81.69 84 SER A O 1
ATOM 687 N N . ALA A 1 85 ? -3.450 -3.414 22.696 1.00 81.00 85 ALA A N 1
ATOM 688 C CA . ALA A 1 85 ? -2.083 -2.958 22.957 1.00 81.00 85 ALA A CA 1
ATOM 689 C C . ALA A 1 85 ? -1.197 -2.993 21.694 1.00 81.00 85 ALA A C 1
ATOM 691 O O . ALA A 1 85 ? -0.254 -2.215 21.570 1.00 81.00 85 ALA A O 1
ATOM 692 N N . ARG A 1 86 ? -1.522 -3.873 20.734 1.00 86.69 86 ARG A N 1
ATOM 693 C CA . ARG A 1 86 ? -0.809 -4.031 19.457 1.00 86.69 86 ARG A CA 1
ATOM 694 C C . ARG A 1 86 ? -1.490 -3.325 18.284 1.00 86.69 86 ARG A C 1
ATOM 696 O O . ARG A 1 86 ? -0.993 -3.419 17.168 1.00 86.69 86 ARG A O 1
ATOM 703 N N . GLY A 1 87 ? -2.589 -2.604 18.501 1.00 88.06 87 GLY A N 1
ATOM 704 C CA . GLY A 1 87 ? -3.426 -2.061 17.427 1.00 88.06 87 GLY A CA 1
ATOM 705 C C . GLY A 1 87 ? -2.682 -1.171 16.420 1.00 88.06 87 GLY A C 1
ATOM 706 O O . GLY A 1 87 ? -2.892 -1.287 15.215 1.00 88.06 87 GLY A O 1
ATOM 707 N N . ARG A 1 88 ? -1.709 -0.375 16.888 1.00 91.50 88 ARG A N 1
ATOM 708 C CA . ARG A 1 88 ? -0.828 0.427 16.016 1.00 91.50 88 ARG A CA 1
ATOM 709 C C . ARG A 1 88 ? 0.066 -0.429 15.122 1.00 91.50 88 ARG A C 1
ATOM 711 O O . ARG A 1 88 ? 0.230 -0.114 13.950 1.00 91.50 88 ARG A O 1
ATOM 718 N N . LEU A 1 89 ? 0.635 -1.500 15.674 1.00 90.94 89 LEU A N 1
ATOM 719 C CA . LEU A 1 89 ? 1.478 -2.428 14.922 1.00 90.94 89 LEU A CA 1
ATOM 720 C C . LEU A 1 89 ? 0.645 -3.203 13.898 1.00 90.94 89 LEU A C 1
ATOM 722 O O . LEU A 1 89 ? 1.099 -3.392 12.777 1.00 90.94 89 LEU A O 1
ATOM 726 N N . ILE A 1 90 ? -0.582 -3.589 14.264 1.00 90.94 90 ILE A N 1
ATOM 727 C CA . ILE A 1 90 ? -1.536 -4.225 13.348 1.0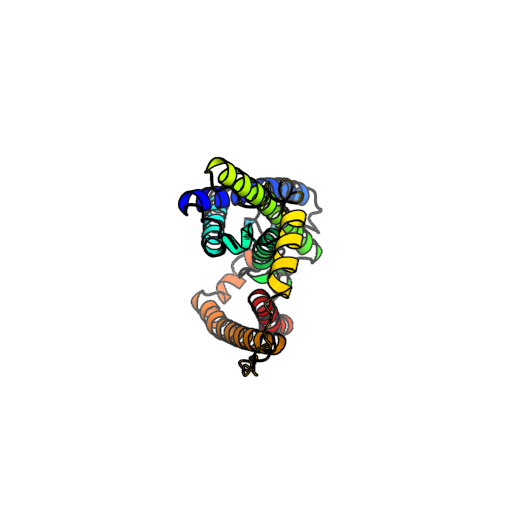0 90.94 90 ILE A CA 1
ATOM 728 C C . ILE A 1 90 ? -1.860 -3.276 12.189 1.00 90.94 90 ILE A C 1
ATOM 730 O O . ILE A 1 90 ? -1.767 -3.679 11.036 1.00 90.94 90 ILE A O 1
ATOM 734 N N . LEU A 1 91 ? -2.178 -2.007 12.474 1.00 93.25 91 LEU A N 1
ATOM 735 C CA . LEU A 1 91 ? -2.481 -1.021 11.434 1.00 93.25 91 LEU A CA 1
ATOM 736 C C . LEU A 1 91 ? -1.281 -0.764 10.513 1.00 93.25 91 LEU A C 1
ATOM 738 O O . LEU A 1 91 ? -1.438 -0.742 9.295 1.00 93.25 91 LEU A O 1
ATOM 742 N N . PHE A 1 92 ? -0.087 -0.596 11.088 1.00 94.75 92 PHE A N 1
ATOM 743 C CA . PHE A 1 92 ? 1.147 -0.432 10.320 1.00 94.75 92 PHE A CA 1
ATOM 744 C C . PHE A 1 92 ? 1.414 -1.650 9.433 1.00 94.75 92 PHE A C 1
ATOM 746 O O . PHE A 1 92 ? 1.594 -1.497 8.230 1.00 94.75 92 PHE A O 1
ATOM 753 N N . GLY A 1 93 ? 1.396 -2.850 10.016 1.00 90.81 93 GLY A N 1
ATOM 754 C CA . GLY A 1 93 ? 1.640 -4.097 9.300 1.00 90.81 93 GLY A CA 1
ATOM 755 C C . GLY A 1 93 ? 0.617 -4.342 8.197 1.00 90.81 93 GLY A C 1
ATOM 756 O O . GLY A 1 93 ? 0.993 -4.792 7.124 1.00 90.81 93 GLY A O 1
ATOM 757 N N . ALA A 1 94 ? -0.650 -3.981 8.408 1.00 90.94 94 ALA A N 1
ATOM 758 C CA . ALA A 1 94 ? -1.674 -4.093 7.379 1.00 90.94 94 ALA A CA 1
ATOM 759 C C . ALA A 1 94 ? -1.440 -3.106 6.225 1.00 90.94 94 ALA A C 1
ATOM 761 O O . ALA A 1 94 ? -1.458 -3.509 5.069 1.00 90.94 94 ALA A O 1
ATOM 762 N N . LEU A 1 95 ? -1.169 -1.829 6.510 1.00 91.81 95 LEU A N 1
ATOM 763 C CA . LEU A 1 95 ? -0.936 -0.821 5.469 1.00 91.81 95 LEU A CA 1
ATOM 764 C C . LEU A 1 95 ? 0.358 -1.073 4.687 1.00 91.81 95 LEU A C 1
ATOM 766 O O . LEU A 1 95 ? 0.357 -1.091 3.457 1.00 91.81 95 LEU A O 1
ATOM 770 N N . TRP A 1 96 ? 1.463 -1.281 5.400 1.00 91.00 96 TRP A N 1
ATOM 771 C CA . TRP A 1 96 ? 2.770 -1.521 4.795 1.00 91.00 96 TRP A CA 1
ATOM 772 C C . TRP A 1 96 ? 2.853 -2.910 4.155 1.00 91.00 96 TRP A C 1
ATOM 774 O O . TRP A 1 96 ? 3.368 -3.053 3.050 1.00 91.00 96 TRP A O 1
ATOM 784 N N . GLY A 1 97 ? 2.274 -3.926 4.798 1.00 87.19 97 GLY A N 1
ATOM 785 C CA . GLY A 1 97 ? 2.199 -5.281 4.260 1.00 87.19 97 GLY A CA 1
ATOM 786 C C . GLY A 1 97 ? 1.350 -5.362 2.995 1.00 87.19 97 GLY A C 1
ATOM 787 O O . GLY A 1 97 ? 1.757 -6.019 2.046 1.00 87.19 97 GLY A O 1
ATOM 788 N N . VAL A 1 98 ? 0.221 -4.650 2.911 1.00 84.19 98 VAL A N 1
ATOM 789 C CA . VAL A 1 98 ? -0.551 -4.571 1.658 1.00 84.19 98 VAL A CA 1
ATOM 790 C C . VAL A 1 98 ? 0.238 -3.848 0.563 1.00 84.19 98 VAL A C 1
ATOM 792 O O . VAL A 1 98 ? 0.175 -4.269 -0.585 1.00 84.19 98 VAL A O 1
ATOM 795 N N . ALA A 1 99 ? 1.032 -2.823 0.877 1.00 82.06 99 ALA A N 1
ATOM 796 C CA . ALA A 1 99 ? 1.903 -2.205 -0.127 1.00 82.06 99 ALA A CA 1
ATOM 797 C C . ALA A 1 99 ? 2.996 -3.173 -0.630 1.00 82.06 99 ALA A C 1
ATOM 799 O O . ALA A 1 99 ? 3.260 -3.245 -1.828 1.00 82.06 99 ALA A O 1
ATOM 800 N N . LEU A 1 100 ? 3.590 -3.958 0.273 1.00 83.19 100 LEU A N 1
ATOM 801 C CA . LEU A 1 100 ? 4.675 -4.890 -0.045 1.00 83.19 100 LEU A CA 1
ATOM 802 C C . LEU A 1 100 ? 4.189 -6.163 -0.768 1.00 83.19 100 LEU A C 1
ATOM 804 O O . LEU A 1 100 ? 4.763 -6.560 -1.782 1.00 83.19 100 LEU A O 1
ATOM 808 N N . PHE A 1 101 ? 3.135 -6.798 -0.247 1.00 79.12 101 PHE A N 1
ATOM 809 C CA . PHE A 1 101 ? 2.607 -8.095 -0.696 1.00 79.12 101 PHE A CA 1
ATOM 810 C C . PHE A 1 101 ? 1.323 -7.986 -1.518 1.00 79.12 101 PHE A C 1
ATOM 812 O O . PHE A 1 101 ? 0.936 -8.951 -2.167 1.00 79.12 101 PHE A O 1
ATOM 819 N N . GLY A 1 102 ? 0.597 -6.875 -1.446 1.00 67.75 102 GLY A N 1
ATOM 820 C CA . GLY A 1 102 ? -0.728 -6.709 -2.052 1.00 67.75 102 GLY A CA 1
ATOM 821 C C . GLY A 1 102 ? -0.719 -5.980 -3.392 1.00 67.75 102 GLY A C 1
ATOM 822 O O . GLY A 1 102 ? -1.771 -5.894 -4.019 1.00 67.75 102 GLY A O 1
ATOM 823 N N . SER A 1 103 ? 0.435 -5.484 -3.853 1.00 74.50 103 SER A N 1
ATOM 824 C CA . SER A 1 103 ? 0.519 -4.840 -5.165 1.00 74.50 103 SER A CA 1
ATOM 825 C C . SER A 1 103 ? 0.174 -5.837 -6.272 1.00 74.50 103 SER A C 1
ATOM 827 O O . SER A 1 103 ? 0.609 -6.990 -6.236 1.00 74.50 103 SER A O 1
ATOM 829 N N . VAL A 1 104 ? -0.658 -5.411 -7.218 1.00 69.25 104 VAL A N 1
ATOM 830 C CA . VAL A 1 104 ? -0.951 -6.154 -8.458 1.00 69.25 104 VAL A CA 1
ATOM 831 C C . VAL A 1 104 ? -0.050 -5.655 -9.587 1.00 69.25 104 VAL A C 1
ATOM 833 O O . VAL A 1 104 ? 0.316 -6.411 -10.476 1.00 69.25 104 VAL A O 1
ATOM 836 N N . GLU A 1 105 ? 0.366 -4.394 -9.508 1.00 75.06 105 GLU A N 1
ATOM 837 C CA . GLU A 1 105 ? 1.349 -3.803 -10.406 1.00 75.06 105 GLU A CA 1
ATOM 838 C C . GLU A 1 105 ? 2.765 -4.011 -9.848 1.00 75.06 105 GLU A C 1
ATOM 840 O O . GLU A 1 105 ? 2.964 -3.884 -8.631 1.00 75.06 105 GLU A O 1
ATOM 845 N N . PRO A 1 106 ? 3.770 -4.278 -10.694 1.00 79.94 106 PRO A N 1
ATOM 846 C CA . PRO A 1 106 ? 5.153 -4.433 -10.264 1.00 79.94 106 PRO A CA 1
ATOM 847 C C . PRO A 1 106 ? 5.823 -3.091 -9.957 1.00 79.94 106 PRO A C 1
ATOM 849 O O . PRO A 1 106 ? 6.753 -2.647 -10.616 1.00 79.94 106 PRO A O 1
ATOM 852 N N . GLN A 1 107 ? 5.343 -2.442 -8.900 1.00 81.06 107 GLN A N 1
ATOM 853 C CA . GLN A 1 107 ? 5.841 -1.150 -8.448 1.00 81.06 107 GLN A CA 1
ATOM 854 C C . GLN A 1 107 ? 7.159 -1.291 -7.661 1.00 81.06 107 GLN A C 1
ATOM 856 O O . GLN A 1 107 ? 7.345 -2.291 -6.948 1.00 81.06 107 GLN A O 1
ATOM 861 N N . PRO A 1 108 ? 8.052 -0.280 -7.701 1.00 85.38 108 PRO A N 1
ATOM 862 C CA . PRO A 1 108 ? 9.209 -0.193 -6.814 1.00 85.38 108 PRO A CA 1
ATOM 863 C C . PRO A 1 108 ? 8.816 -0.396 -5.343 1.00 85.38 108 PRO A C 1
ATOM 865 O O . PRO A 1 108 ? 7.798 0.105 -4.870 1.00 85.38 108 PRO A O 1
ATOM 868 N N . GLY A 1 109 ? 9.622 -1.161 -4.608 1.00 83.75 109 GLY A N 1
ATOM 869 C CA . GLY A 1 109 ? 9.341 -1.551 -3.220 1.0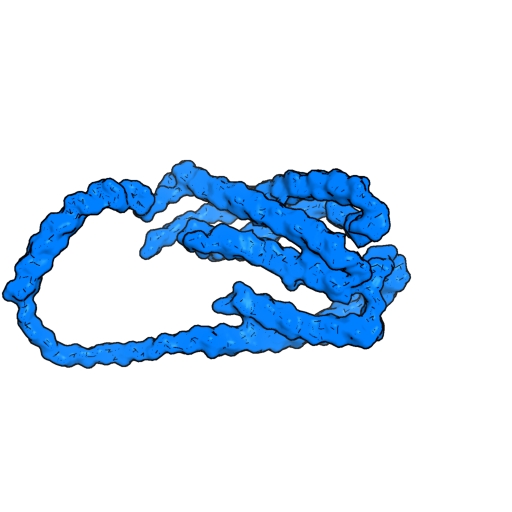0 83.75 109 GLY A CA 1
ATOM 870 C C . GLY A 1 109 ? 8.284 -2.652 -3.016 1.00 83.75 109 GLY A C 1
ATOM 871 O O . GLY A 1 109 ? 8.133 -3.113 -1.889 1.00 83.75 109 GLY A O 1
ATOM 872 N N . SER A 1 110 ? 7.593 -3.123 -4.060 1.00 88.12 110 SER A N 1
ATOM 873 C CA . SER A 1 110 ? 6.709 -4.298 -3.971 1.00 88.12 110 SER A CA 1
ATOM 874 C C . SER A 1 110 ? 7.433 -5.594 -4.349 1.00 88.12 110 SER A C 1
ATOM 876 O O . SER A 1 110 ? 8.445 -5.572 -5.054 1.00 88.12 110 SER A O 1
ATOM 878 N N . ILE A 1 111 ? 6.892 -6.738 -3.921 1.00 85.44 111 ILE A N 1
ATOM 879 C CA . ILE A 1 111 ? 7.400 -8.052 -4.346 1.00 85.44 111 ILE A CA 1
ATOM 880 C C . ILE A 1 111 ? 7.224 -8.256 -5.845 1.00 85.44 111 ILE A C 1
ATOM 882 O O . ILE A 1 111 ? 8.155 -8.721 -6.491 1.00 85.44 111 ILE A O 1
ATOM 886 N N . GLU A 1 112 ? 6.082 -7.864 -6.410 1.00 84.81 112 GLU A N 1
ATOM 887 C CA . GLU A 1 112 ? 5.865 -7.961 -7.855 1.00 84.81 112 GLU A CA 1
ATOM 888 C C . GLU A 1 112 ? 6.946 -7.164 -8.602 1.00 84.81 112 GLU A C 1
ATOM 890 O O . GLU A 1 112 ? 7.554 -7.676 -9.531 1.00 84.81 112 GLU A O 1
ATOM 895 N N . GLY A 1 113 ? 7.300 -5.967 -8.131 1.00 86.75 113 GLY A N 1
ATOM 896 C CA . GLY A 1 113 ? 8.409 -5.203 -8.702 1.00 86.75 113 GLY A CA 1
ATOM 897 C C . GLY A 1 113 ? 9.720 -5.998 -8.717 1.00 86.75 113 GLY A C 1
ATOM 898 O O . GLY A 1 113 ? 10.344 -6.146 -9.762 1.00 86.75 113 GLY A O 1
ATOM 899 N N . ILE A 1 114 ? 10.098 -6.598 -7.586 1.00 86.81 114 ILE A N 1
ATOM 900 C CA . ILE A 1 114 ? 11.337 -7.393 -7.468 1.00 86.81 114 ILE A CA 1
ATOM 901 C C . ILE A 1 114 ? 11.330 -8.610 -8.413 1.00 86.81 114 ILE A C 1
ATOM 903 O O . ILE A 1 114 ? 12.383 -9.046 -8.892 1.00 86.81 114 ILE A O 1
ATOM 907 N N . ILE A 1 115 ? 10.151 -9.177 -8.670 1.00 85.44 115 ILE A N 1
ATOM 908 C CA . ILE A 1 115 ? 9.947 -10.353 -9.521 1.00 85.44 115 ILE A CA 1
ATOM 909 C C . ILE A 1 115 ? 9.995 -9.987 -11.007 1.00 85.44 115 ILE A C 1
ATOM 911 O O . ILE A 1 115 ? 10.712 -10.636 -11.772 1.00 85.44 115 ILE A O 1
ATOM 915 N N . TYR A 1 116 ? 9.243 -8.966 -11.406 1.00 84.94 116 TYR A N 1
ATOM 916 C CA . TYR A 1 116 ? 8.954 -8.682 -12.810 1.00 84.94 116 TYR A CA 1
ATOM 917 C C . TYR A 1 116 ? 9.868 -7.653 -13.436 1.00 84.94 116 TYR A C 1
ATOM 919 O O . TYR A 1 116 ? 9.809 -7.493 -14.645 1.00 84.94 116 TYR A O 1
ATOM 927 N N . THR A 1 117 ? 10.698 -6.952 -12.667 1.00 86.81 117 THR A N 1
ATOM 928 C CA . THR A 1 117 ? 11.437 -5.804 -13.201 1.00 86.81 117 THR A CA 1
ATOM 929 C C . THR A 1 117 ? 12.947 -5.950 -13.061 1.00 86.81 117 THR A C 1
ATOM 931 O O . THR A 1 117 ? 13.464 -6.725 -12.250 1.00 86.81 117 THR A O 1
ATOM 934 N N . THR A 1 118 ? 13.683 -5.212 -13.881 1.00 86.38 118 THR A N 1
ATOM 935 C CA . THR A 1 118 ? 15.150 -5.111 -13.844 1.00 86.38 118 THR A CA 1
ATOM 936 C C . THR A 1 118 ? 15.648 -4.093 -12.814 1.00 86.38 118 THR A C 1
ATOM 938 O O . THR A 1 118 ? 16.853 -3.878 -12.694 1.00 86.38 118 THR A O 1
ATOM 941 N N . ILE A 1 119 ? 14.731 -3.502 -12.041 1.00 85.38 119 ILE A N 1
ATOM 942 C CA . ILE A 1 119 ? 15.012 -2.530 -10.984 1.00 85.38 119 ILE A CA 1
ATOM 943 C C . ILE A 1 119 ? 15.980 -3.132 -9.967 1.00 85.38 119 ILE A C 1
ATOM 945 O O . ILE A 1 119 ? 15.840 -4.281 -9.532 1.00 85.38 119 ILE A O 1
ATOM 949 N N . SER A 1 120 ? 16.973 -2.342 -9.562 1.00 87.56 120 SER A N 1
ATOM 950 C CA . SER A 1 120 ? 17.965 -2.813 -8.607 1.00 87.56 120 SER A CA 1
ATOM 951 C C . SER A 1 120 ? 17.349 -3.032 -7.222 1.00 87.56 120 SER A C 1
ATOM 953 O O . SER A 1 120 ? 16.413 -2.352 -6.791 1.00 87.56 120 SER A O 1
ATOM 955 N N . PHE A 1 121 ? 17.926 -3.963 -6.461 1.00 87.56 121 PHE A N 1
ATOM 956 C CA . PHE A 1 121 ? 17.514 -4.199 -5.076 1.00 87.56 121 PHE A CA 1
ATOM 957 C C . PHE A 1 121 ? 17.588 -2.920 -4.219 1.00 87.56 121 PHE A C 1
ATOM 959 O O . PHE A 1 121 ? 16.728 -2.684 -3.371 1.00 87.56 121 PHE A O 1
ATOM 966 N N . THR A 1 122 ? 18.586 -2.070 -4.468 1.00 88.50 122 THR A N 1
ATOM 967 C CA . THR A 1 122 ? 18.774 -0.797 -3.765 1.00 88.50 122 THR A CA 1
ATOM 968 C C . THR A 1 122 ? 17.626 0.178 -4.034 1.00 88.50 122 THR A C 1
ATOM 970 O O . THR A 1 122 ? 17.102 0.774 -3.095 1.00 88.50 122 THR A O 1
ATOM 973 N N . GLU A 1 123 ? 17.176 0.299 -5.285 1.00 86.44 123 GLU A N 1
ATOM 974 C CA . GLU A 1 123 ? 16.031 1.146 -5.647 1.00 86.44 123 GLU A CA 1
ATOM 975 C C . GLU A 1 123 ? 14.730 0.643 -5.005 1.00 86.44 123 GLU A C 1
ATOM 977 O O . GLU A 1 123 ? 13.962 1.438 -4.452 1.00 86.44 123 GLU A O 1
ATOM 982 N N . HIS A 1 124 ? 14.513 -0.679 -4.974 1.00 88.19 124 HIS A N 1
ATOM 983 C CA . HIS A 1 124 ? 13.404 -1.266 -4.215 1.00 88.19 124 HIS A CA 1
ATOM 984 C C . HIS A 1 124 ? 13.477 -0.908 -2.731 1.00 88.19 12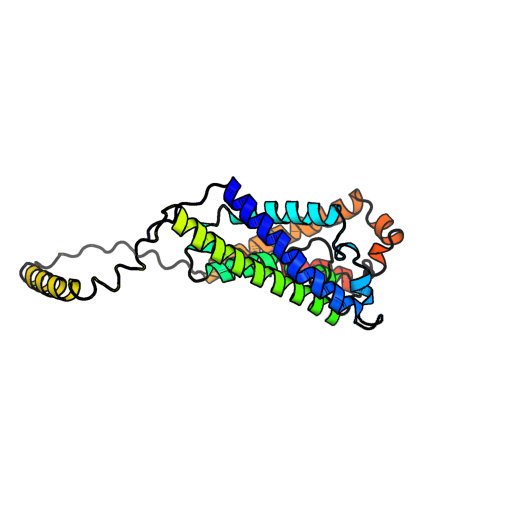4 HIS A C 1
ATOM 986 O O . HIS A 1 124 ? 12.454 -0.568 -2.136 1.00 88.19 124 HIS A O 1
ATOM 992 N N . LEU A 1 125 ? 14.669 -0.961 -2.132 1.00 89.88 125 LEU A N 1
ATOM 993 C CA . LEU A 1 125 ? 14.863 -0.649 -0.721 1.00 89.88 125 LEU A CA 1
ATOM 994 C C . LEU A 1 125 ? 14.570 0.824 -0.412 1.00 89.88 125 LEU A C 1
ATOM 996 O O . LEU A 1 125 ? 13.953 1.111 0.617 1.00 89.88 125 LEU A O 1
ATOM 1000 N N . TYR A 1 126 ? 14.945 1.751 -1.297 1.00 88.69 126 TYR A N 1
ATOM 1001 C CA . TYR A 1 126 ? 14.607 3.168 -1.149 1.00 88.69 126 TYR A CA 1
ATOM 1002 C C . TYR A 1 126 ? 13.095 3.393 -1.159 1.00 88.69 126 TYR A C 1
ATOM 1004 O O . TYR A 1 126 ? 12.564 3.987 -0.216 1.00 88.69 126 TYR A O 1
ATOM 1012 N N . ALA A 1 127 ? 12.394 2.862 -2.164 1.00 87.25 127 ALA A N 1
ATOM 1013 C CA . ALA A 1 127 ? 10.940 2.978 -2.256 1.00 87.25 127 ALA A CA 1
ATOM 1014 C C . ALA A 1 127 ? 10.242 2.330 -1.047 1.00 87.25 127 ALA A C 1
ATOM 1016 O O . ALA A 1 127 ? 9.387 2.944 -0.406 1.00 87.25 127 ALA A O 1
ATOM 1017 N N . LEU A 1 128 ? 10.658 1.118 -0.669 1.00 89.94 128 LEU A N 1
ATOM 1018 C CA . LEU A 1 128 ? 10.092 0.389 0.465 1.00 89.94 128 LEU A CA 1
ATOM 1019 C C . LEU A 1 128 ? 10.280 1.138 1.791 1.00 89.94 128 LEU A C 1
ATOM 1021 O O . LEU A 1 128 ? 9.362 1.180 2.616 1.00 89.94 128 LEU A O 1
ATOM 1025 N N . THR A 1 129 ? 11.450 1.751 1.984 1.00 91.56 129 THR A N 1
ATOM 1026 C CA . THR A 1 129 ? 11.760 2.558 3.171 1.00 91.56 129 THR A CA 1
ATOM 1027 C C . THR A 1 129 ? 10.898 3.813 3.214 1.00 91.56 129 THR A C 1
ATOM 1029 O O . THR A 1 129 ? 10.321 4.118 4.257 1.00 91.56 129 THR A O 1
ATOM 1032 N N . ALA A 1 130 ? 10.742 4.514 2.089 1.00 90.56 130 ALA A N 1
ATOM 1033 C CA . ALA A 1 130 ? 9.880 5.689 2.008 1.00 90.56 130 ALA A CA 1
ATOM 1034 C C . ALA A 1 130 ? 8.421 5.342 2.351 1.00 90.56 130 ALA A C 1
ATOM 1036 O O . ALA A 1 130 ? 7.808 5.999 3.196 1.00 90.56 130 ALA A O 1
ATOM 1037 N N . ILE A 1 131 ? 7.891 4.249 1.791 1.00 90.50 131 ILE A N 1
ATOM 1038 C CA . ILE A 1 131 ? 6.540 3.761 2.105 1.00 90.50 131 ILE A CA 1
ATOM 1039 C C . ILE A 1 131 ? 6.433 3.396 3.595 1.00 90.50 131 ILE A C 1
ATOM 1041 O O . ILE A 1 131 ? 5.458 3.768 4.248 1.00 90.50 131 ILE A O 1
ATOM 1045 N N . ALA A 1 132 ? 7.433 2.720 4.172 1.00 94.38 132 ALA A N 1
ATOM 1046 C CA . ALA A 1 132 ? 7.448 2.390 5.600 1.00 94.38 132 ALA A CA 1
ATOM 1047 C C . ALA A 1 132 ? 7.379 3.645 6.482 1.00 94.38 132 ALA A C 1
ATOM 1049 O O . ALA A 1 132 ? 6.563 3.710 7.404 1.00 94.38 132 ALA A O 1
ATOM 1050 N N . LEU A 1 133 ? 8.194 4.660 6.177 1.00 95.50 133 LEU A N 1
ATOM 1051 C CA . LEU A 1 133 ? 8.217 5.932 6.901 1.00 95.50 133 LEU A CA 1
ATOM 1052 C C . LEU A 1 133 ? 6.878 6.671 6.794 1.00 95.50 133 LEU A C 1
ATOM 1054 O O . LEU A 1 133 ? 6.375 7.163 7.807 1.00 95.50 133 LEU A O 1
ATOM 1058 N N . GLN A 1 134 ? 6.262 6.687 5.607 1.00 94.56 134 GLN A N 1
ATOM 1059 C CA . GLN A 1 134 ? 4.917 7.231 5.412 1.00 94.56 134 GLN A CA 1
ATOM 1060 C C . GLN A 1 134 ? 3.893 6.518 6.297 1.00 94.56 134 GLN A C 1
ATOM 1062 O O . GLN A 1 134 ? 3.150 7.182 7.022 1.00 94.56 134 GLN A O 1
ATOM 1067 N N . MET A 1 135 ? 3.865 5.182 6.283 1.00 96.19 135 MET A N 1
ATOM 1068 C CA . MET A 1 135 ? 2.891 4.419 7.067 1.00 96.19 135 MET A CA 1
ATOM 1069 C C . MET A 1 135 ? 3.116 4.580 8.573 1.00 96.19 135 MET A C 1
ATOM 1071 O O . MET A 1 135 ? 2.148 4.713 9.319 1.00 96.19 135 MET A O 1
ATOM 1075 N N . LEU A 1 136 ? 4.366 4.641 9.041 1.00 96.94 136 LEU A N 1
ATOM 1076 C CA . LEU A 1 136 ? 4.676 4.916 10.449 1.00 96.94 136 LEU A CA 1
ATOM 1077 C C . LEU A 1 136 ? 4.176 6.297 10.881 1.00 96.94 136 LEU A C 1
ATOM 1079 O O . LEU A 1 136 ? 3.501 6.416 11.909 1.00 96.94 136 LEU A O 1
ATOM 1083 N N . LEU A 1 137 ? 4.469 7.330 10.086 1.00 97.75 137 LEU A N 1
ATOM 1084 C CA . LEU A 1 137 ? 4.021 8.694 10.356 1.00 97.75 137 LEU A CA 1
ATOM 1085 C C . LEU A 1 137 ? 2.490 8.780 10.362 1.00 97.75 137 LEU A C 1
ATOM 1087 O O . LEU A 1 137 ? 1.908 9.369 11.278 1.00 97.75 137 LEU A O 1
ATOM 1091 N N . PHE A 1 138 ? 1.837 8.146 9.386 1.00 97.69 138 PHE A N 1
ATOM 1092 C CA . PHE A 1 138 ? 0.383 8.056 9.301 1.00 97.69 138 PHE A CA 1
ATOM 1093 C C . PHE A 1 138 ? -0.216 7.398 10.542 1.00 97.69 138 PHE A C 1
ATOM 1095 O O . PHE A 1 138 ? -1.069 7.993 11.200 1.00 97.69 138 PHE A O 1
ATOM 1102 N N . VAL A 1 139 ? 0.251 6.200 10.905 1.00 96.88 139 VAL A N 1
ATOM 1103 C CA . VAL A 1 139 ? -0.259 5.449 12.060 1.00 96.88 139 VAL A CA 1
ATOM 1104 C C . VAL A 1 139 ? -0.099 6.254 13.343 1.00 96.88 139 VAL A C 1
ATOM 1106 O O . VAL A 1 139 ? -1.019 6.284 14.167 1.00 96.88 139 VAL A O 1
ATOM 1109 N N . TRP A 1 140 ? 1.036 6.933 13.515 1.00 96.06 140 TRP A N 1
ATOM 1110 C CA . TRP A 1 140 ? 1.277 7.788 14.670 1.00 96.06 140 TRP A CA 1
ATOM 1111 C C . TRP A 1 140 ? 0.301 8.973 14.726 1.00 96.06 140 TRP A C 1
ATOM 1113 O O . TRP A 1 140 ? -0.382 9.148 15.742 1.00 96.06 140 TRP A O 1
ATOM 1123 N N . LEU A 1 141 ? 0.184 9.747 13.640 1.00 97.31 141 LEU A N 1
ATOM 1124 C CA . LEU A 1 141 ? -0.717 10.902 13.559 1.00 97.31 141 LEU A CA 1
ATOM 1125 C C . LEU A 1 141 ? -2.180 10.496 13.735 1.00 97.31 141 LEU A C 1
ATOM 1127 O O . LEU A 1 141 ? -2.893 11.089 14.545 1.00 97.31 141 LEU A O 1
ATOM 1131 N N . PHE A 1 142 ? -2.614 9.461 13.020 1.00 96.25 142 PHE A N 1
ATOM 1132 C CA . PHE A 1 142 ? -3.990 8.984 13.040 1.00 96.25 142 PHE A CA 1
ATOM 1133 C C . PHE A 1 142 ? -4.375 8.449 14.417 1.00 96.25 142 PHE A C 1
ATOM 1135 O O . PHE A 1 142 ? -5.395 8.851 14.975 1.00 96.25 142 PHE A O 1
ATOM 1142 N N . SER A 1 143 ? -3.510 7.646 15.043 1.00 93.12 143 SER A N 1
ATOM 1143 C CA . SER A 1 143 ? -3.748 7.152 16.405 1.00 93.12 143 SER A CA 1
ATOM 1144 C C . SER A 1 143 ? -3.835 8.281 17.429 1.00 93.12 143 SER A C 1
ATOM 1146 O O . SER A 1 143 ? -4.654 8.233 18.354 1.00 93.12 143 SER A O 1
ATOM 1148 N N . LYS A 1 144 ? -2.993 9.311 17.280 1.00 92.56 144 LYS A N 1
ATOM 1149 C CA . LYS A 1 144 ? -3.020 10.492 18.147 1.00 92.56 144 LYS A CA 1
ATOM 1150 C C . LYS A 1 144 ? -4.315 11.279 17.949 1.00 92.56 144 LYS A C 1
ATOM 1152 O O . LYS A 1 144 ? -4.943 11.652 18.940 1.00 92.56 144 LYS A O 1
ATOM 1157 N N . TRP A 1 145 ? -4.735 11.488 16.702 1.00 93.56 145 TRP A N 1
ATOM 1158 C CA . TRP A 1 145 ? -5.983 12.176 16.380 1.00 93.56 145 TRP A CA 1
ATOM 1159 C C . TRP A 1 145 ? -7.187 11.414 16.934 1.00 93.56 145 TRP A C 1
ATOM 1161 O O . TRP A 1 145 ? -7.975 12.004 17.668 1.00 93.56 145 TRP A O 1
ATOM 1171 N N . GLU A 1 146 ? -7.304 10.108 16.695 1.00 90.44 146 GLU A N 1
ATOM 1172 C CA . GLU A 1 146 ? -8.406 9.294 17.227 1.00 90.44 146 GLU A CA 1
ATOM 1173 C C . GLU A 1 146 ? -8.486 9.367 18.754 1.00 90.44 146 GLU A C 1
ATOM 1175 O O . GLU A 1 146 ? -9.555 9.601 19.320 1.00 90.44 146 GLU A O 1
ATOM 1180 N N . THR A 1 147 ? -7.342 9.284 19.437 1.00 86.75 147 THR A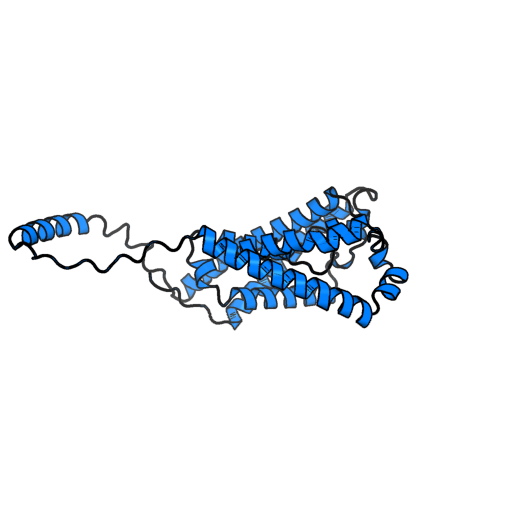 N 1
ATOM 1181 C CA . THR A 1 147 ? -7.289 9.431 20.899 1.00 86.75 147 THR A CA 1
ATOM 1182 C C . THR A 1 147 ? -7.795 10.806 21.359 1.00 86.75 147 THR A C 1
ATOM 1184 O O . THR A 1 147 ? -8.481 10.903 22.377 1.00 86.75 147 THR A O 1
ATOM 1187 N N . LEU A 1 148 ? -7.478 11.881 20.629 1.00 86.25 148 LEU A N 1
ATOM 1188 C CA . LEU A 1 148 ? -7.929 13.239 20.956 1.00 86.25 148 LEU A CA 1
ATOM 1189 C C . LEU A 1 148 ? -9.415 13.447 20.647 1.00 86.25 148 LEU A C 1
ATOM 1191 O O . LEU A 1 148 ? -10.140 14.003 21.473 1.00 86.25 148 LEU A O 1
ATOM 1195 N N . SER A 1 149 ? -9.882 12.973 19.492 1.00 83.44 149 SER A N 1
ATOM 1196 C CA . SER A 1 149 ? -11.289 13.048 19.098 1.00 83.44 149 SER A CA 1
ATOM 1197 C C . SER A 1 149 ? -12.189 12.366 20.121 1.00 83.44 149 SER A C 1
ATOM 1199 O O . SER A 1 149 ? -13.206 12.947 20.494 1.00 83.44 149 SER A O 1
ATOM 1201 N N . ARG A 1 150 ? -11.769 11.210 20.647 1.00 76.62 150 ARG A N 1
ATOM 1202 C CA . ARG A 1 150 ? -12.489 10.468 21.693 1.00 76.62 150 ARG A CA 1
ATOM 1203 C C . ARG A 1 150 ? -12.597 11.223 23.015 1.00 76.62 150 ARG A C 1
ATOM 1205 O O . ARG A 1 150 ? -13.655 11.213 23.640 1.00 76.62 150 ARG A O 1
ATOM 1212 N N . LYS A 1 151 ? -11.526 11.915 23.427 1.00 74.88 151 LYS A N 1
ATOM 1213 C CA . LYS A 1 151 ? -11.545 12.777 24.624 1.00 74.88 151 LYS A CA 1
ATOM 1214 C C . LYS A 1 151 ? -12.543 13.924 24.473 1.00 74.88 151 LYS A C 1
ATOM 1216 O O . LYS A 1 151 ? -13.219 14.266 25.433 1.00 74.88 151 LYS A O 1
ATOM 1221 N N . ARG A 1 152 ? -12.638 14.507 23.273 1.00 69.88 152 ARG A N 1
ATOM 1222 C CA . ARG A 1 152 ? -13.534 15.637 22.984 1.00 69.88 152 ARG A CA 1
ATOM 1223 C C . ARG A 1 152 ? -15.008 15.222 22.881 1.00 69.88 152 ARG A C 1
ATOM 1225 O O . ARG A 1 152 ? -15.868 16.010 23.242 1.00 69.88 152 ARG A O 1
ATOM 1232 N N . THR A 1 153 ? -15.296 14.007 22.417 1.00 66.38 153 THR A N 1
ATOM 1233 C CA . THR A 1 153 ? -16.670 13.474 22.288 1.00 66.38 153 THR A CA 1
ATOM 1234 C C . THR A 1 153 ? -17.213 12.841 23.572 1.00 66.38 153 THR A C 1
ATOM 1236 O O . THR A 1 153 ? -18.320 12.322 23.565 1.00 66.38 153 THR A O 1
ATOM 1239 N N . GLY A 1 154 ? -16.470 12.870 24.685 1.00 57.38 154 GLY A N 1
ATOM 1240 C CA . GLY A 1 154 ? -16.945 12.317 25.959 1.00 57.38 154 GLY A CA 1
ATOM 1241 C C . GLY A 1 154 ? -16.973 10.785 26.016 1.00 57.38 154 GLY A C 1
ATOM 1242 O O . GLY A 1 154 ? -17.338 10.227 27.045 1.00 57.38 154 GLY A O 1
ATOM 1243 N N . THR A 1 155 ? -16.507 10.094 24.969 1.00 55.91 155 THR A N 1
ATOM 1244 C CA . THR A 1 155 ? -16.225 8.647 24.980 1.00 55.91 155 THR A CA 1
ATOM 1245 C C . THR A 1 155 ? -14.970 8.355 25.817 1.00 55.91 155 THR A C 1
ATOM 1247 O O . THR A 1 155 ? -13.896 8.009 25.313 1.00 55.91 155 THR A O 1
ATOM 1250 N N . VAL A 1 156 ? -15.071 8.599 27.123 1.00 50.72 156 VAL A N 1
ATOM 1251 C CA . VAL A 1 156 ? -14.011 8.388 28.111 1.00 50.72 156 VAL A CA 1
ATOM 1252 C C . VAL A 1 156 ? -13.754 6.888 28.264 1.00 50.72 156 VAL A C 1
ATOM 1254 O O . VAL A 1 156 ? -14.684 6.093 28.337 1.00 50.72 156 VAL A O 1
ATOM 1257 N N . LEU A 1 157 ? -12.476 6.504 28.320 1.00 48.38 157 LEU A N 1
ATOM 1258 C CA . LEU A 1 157 ? -12.045 5.185 28.787 1.00 48.38 157 LEU A CA 1
ATOM 1259 C C . LEU A 1 157 ? -12.459 5.014 30.258 1.00 48.38 157 LEU A C 1
ATOM 1261 O O . LEU A 1 157 ? -11.916 5.733 31.103 1.00 48.38 157 LEU A O 1
ATOM 1265 N N . PRO A 1 158 ? -13.319 4.046 30.607 1.00 41.47 158 PRO A N 1
ATOM 1266 C CA . PRO A 1 158 ? -13.393 3.574 31.979 1.00 41.47 158 PRO A CA 1
ATOM 1267 C C . PRO A 1 158 ? -12.068 2.851 32.258 1.00 41.47 158 PRO A C 1
ATOM 1269 O O . PRO A 1 158 ? -11.735 1.895 31.558 1.00 41.47 158 PRO A O 1
ATOM 1272 N N . GLY A 1 159 ? -11.282 3.332 33.225 1.00 42.91 159 GLY A N 1
ATOM 1273 C CA . GLY A 1 159 ? -10.178 2.542 33.789 1.00 42.91 159 GLY A CA 1
ATOM 1274 C C . GLY A 1 159 ? -8.766 3.133 33.764 1.00 42.91 159 GLY A C 1
ATOM 1275 O O . GLY A 1 159 ? -7.872 2.516 34.326 1.00 42.91 159 GLY A O 1
ATOM 1276 N N . SER A 1 160 ? -8.505 4.318 33.197 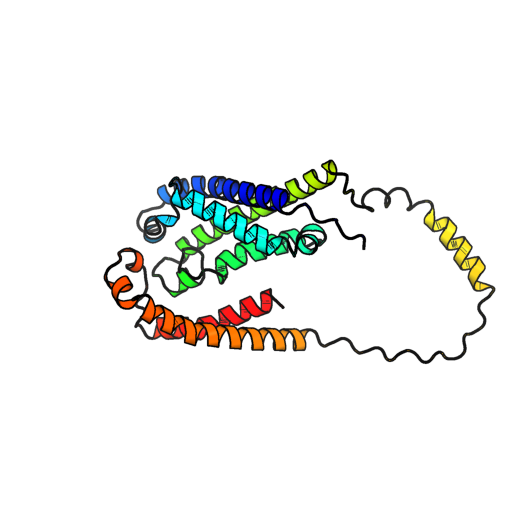1.00 43.44 160 SER A N 1
ATOM 1277 C CA . SER A 1 160 ? -7.136 4.890 33.252 1.00 43.44 160 SER A CA 1
ATOM 1278 C C . SER A 1 160 ? -6.884 5.834 34.436 1.00 43.44 160 SER A C 1
ATOM 1280 O O . SER A 1 160 ? -5.743 6.230 34.656 1.00 43.44 160 SER A O 1
ATOM 1282 N N . ARG A 1 161 ? -7.922 6.226 35.191 1.00 40.75 161 ARG A N 1
ATOM 1283 C CA . ARG A 1 161 ? -7.794 7.125 36.361 1.00 40.75 161 ARG A CA 1
ATOM 1284 C C . ARG A 1 161 ? -8.265 6.538 37.696 1.00 40.75 161 ARG A C 1
ATOM 1286 O O . ARG A 1 161 ? -7.881 7.083 38.723 1.00 40.75 161 ARG A O 1
ATOM 1293 N N . GLU A 1 162 ? -9.023 5.441 37.711 1.00 43.81 162 GLU A N 1
ATOM 1294 C CA . GLU A 1 162 ? -9.515 4.831 38.965 1.00 43.81 162 GLU A CA 1
ATOM 1295 C C . GLU A 1 162 ? -8.524 3.855 39.613 1.00 43.81 162 GLU A C 1
ATOM 1297 O O . GLU A 1 162 ? -8.490 3.746 40.835 1.00 43.81 162 GLU A O 1
ATOM 1302 N N . ILE A 1 163 ? -7.622 3.242 38.837 1.00 43.97 163 ILE A N 1
ATOM 1303 C CA . ILE A 1 163 ? -6.662 2.247 39.357 1.00 43.97 163 ILE A CA 1
ATOM 1304 C C . ILE A 1 163 ? -5.640 2.861 40.339 1.00 43.97 163 ILE A C 1
ATOM 1306 O O . ILE A 1 163 ? -5.042 2.146 41.133 1.00 43.97 163 ILE A O 1
ATOM 1310 N N . LEU A 1 164 ? -5.475 4.189 40.355 1.00 42.84 164 LEU A N 1
ATOM 1311 C CA . LEU A 1 164 ? -4.581 4.873 41.301 1.00 42.84 164 LEU A CA 1
ATOM 1312 C C . LEU A 1 164 ? -5.290 5.470 42.526 1.00 42.84 164 LEU A C 1
ATOM 1314 O O . LEU A 1 164 ? -4.610 5.998 43.401 1.00 42.84 164 LEU A O 1
ATOM 1318 N N . LYS A 1 165 ? -6.627 5.406 42.609 1.00 44.03 165 LYS A N 1
ATOM 1319 C CA . LYS A 1 165 ? -7.371 5.864 43.797 1.00 44.03 165 LYS A CA 1
ATOM 1320 C C . LYS A 1 165 ? -7.949 4.725 44.634 1.00 44.03 165 LYS A C 1
ATOM 1322 O O . LYS A 1 165 ? -8.083 4.911 45.837 1.00 44.03 165 LYS A O 1
ATOM 1327 N N . ASP A 1 166 ? -8.215 3.561 44.041 1.00 46.25 166 ASP A N 1
ATOM 1328 C CA . ASP A 1 166 ? -8.939 2.480 44.730 1.00 46.25 166 ASP A CA 1
ATOM 1329 C C . ASP A 1 166 ? -8.044 1.359 45.300 1.00 46.25 166 ASP A C 1
ATOM 1331 O O . ASP A 1 166 ? -8.488 0.504 46.064 1.00 46.25 166 ASP A O 1
ATOM 1335 N N . SER A 1 167 ? -6.735 1.387 45.015 1.00 47.19 167 SER A N 1
ATOM 1336 C CA . SER A 1 167 ? -5.774 0.397 45.531 1.00 47.19 167 SER A CA 1
ATOM 1337 C C . SER A 1 167 ? -5.547 0.467 47.050 1.00 47.19 167 SER A C 1
ATOM 1339 O O . SER A 1 167 ? -4.874 -0.402 47.603 1.00 47.19 167 SER A O 1
ATOM 1341 N N . GLY A 1 168 ? -6.060 1.510 47.713 1.00 48.84 168 GLY A N 1
ATOM 1342 C CA . GLY A 1 168 ? -6.007 1.676 49.167 1.00 48.84 168 GLY A CA 1
ATOM 1343 C C . GLY A 1 168 ? -7.225 1.123 49.913 1.00 48.84 168 GLY A C 1
ATOM 1344 O O . GLY A 1 168 ? -7.079 0.758 51.068 1.00 48.84 168 GLY A O 1
ATOM 1345 N N . SER A 1 169 ? -8.397 1.023 49.271 1.00 51.19 169 SER A N 1
ATOM 1346 C CA . SER A 1 169 ? -9.661 0.653 49.939 1.00 51.19 169 SER A CA 1
ATOM 1347 C C . SER A 1 169 ? -10.026 -0.827 49.773 1.00 51.19 169 SER A C 1
ATOM 1349 O O . SER A 1 169 ? -10.676 -1.412 50.637 1.00 51.19 169 SER A O 1
ATOM 1351 N N . LEU A 1 170 ? -9.606 -1.456 48.670 1.00 50.25 170 LEU A N 1
ATOM 1352 C CA . LEU A 1 170 ? -10.003 -2.830 48.338 1.00 50.25 170 LEU A CA 1
ATOM 1353 C C . LEU A 1 170 ? -9.297 -3.898 49.191 1.00 50.25 170 LEU A C 1
ATOM 1355 O O . LEU A 1 170 ? -9.885 -4.940 49.468 1.00 50.25 170 LEU A O 1
ATOM 1359 N N . LYS A 1 171 ? -8.078 -3.626 49.681 1.00 53.78 171 LYS A N 1
ATOM 1360 C CA . LYS A 1 171 ? -7.337 -4.574 50.536 1.00 53.78 171 LYS A CA 1
ATOM 1361 C C . LYS A 1 171 ? -7.969 -4.777 51.917 1.00 53.78 171 LYS A C 1
ATOM 1363 O O . LYS A 1 171 ? -7.789 -5.839 52.512 1.00 53.78 171 LYS A O 1
ATOM 1368 N N . ASP A 1 172 ? -8.721 -3.797 52.410 1.00 55.75 172 ASP A N 1
ATOM 1369 C CA . ASP A 1 172 ? -9.350 -3.876 53.731 1.00 55.75 172 ASP A CA 1
ATOM 1370 C C . ASP A 1 172 ? -10.710 -4.589 53.675 1.00 55.75 172 ASP A C 1
ATOM 1372 O O . ASP A 1 172 ? -11.065 -5.316 54.602 1.00 55.75 172 ASP A O 1
ATOM 1376 N N . GLN A 1 173 ? -11.441 -4.473 52.559 1.00 54.31 173 GLN A N 1
ATOM 1377 C CA . GLN A 1 173 ? -12.702 -5.197 52.351 1.00 54.31 173 GLN A CA 1
ATOM 1378 C C . GLN A 1 173 ? -12.493 -6.670 51.973 1.00 54.31 173 GLN A C 1
ATOM 1380 O O . GLN A 1 173 ? -13.212 -7.532 52.481 1.00 54.31 173 GLN A O 1
ATOM 1385 N N . GLU A 1 174 ? -11.469 -6.984 51.173 1.00 53.22 174 GLU A N 1
ATOM 1386 C CA . GLU A 1 174 ? -11.150 -8.365 50.779 1.00 53.22 174 GLU A CA 1
ATOM 1387 C C . GLU A 1 174 ? -10.779 -9.237 51.997 1.00 53.22 174 GLU A C 1
ATOM 1389 O O . GLU A 1 174 ? -11.195 -10.391 52.101 1.00 53.22 174 GLU A O 1
ATOM 1394 N N . ASN A 1 175 ? -10.093 -8.666 52.994 1.00 54.50 175 ASN A N 1
ATOM 1395 C CA . ASN A 1 175 ? -9.741 -9.383 54.224 1.00 54.50 175 ASN A CA 1
ATOM 1396 C C . ASN A 1 175 ? -10.942 -9.658 55.151 1.00 54.50 175 ASN A C 1
ATOM 1398 O O . ASN A 1 175 ? -10.921 -10.639 55.898 1.00 54.50 175 ASN A O 1
ATOM 1402 N N . LEU A 1 176 ? -11.994 -8.833 55.102 1.00 56.75 176 LEU A N 1
ATOM 1403 C CA . LEU A 1 176 ? -13.201 -9.005 55.918 1.00 56.75 176 LEU A CA 1
ATOM 1404 C C . LEU A 1 176 ? -14.183 -10.015 55.300 1.00 56.75 176 LEU A C 1
ATOM 1406 O O . LEU A 1 176 ? -14.749 -10.837 56.024 1.00 56.75 176 LEU A O 1
ATOM 1410 N N . GLU A 1 177 ? -14.340 -10.027 53.973 1.00 54.91 177 GLU A N 1
ATOM 1411 C CA . GLU A 1 177 ? -15.206 -10.999 53.286 1.00 54.91 177 GLU A CA 1
ATOM 1412 C C . GLU A 1 177 ? -14.623 -12.419 53.267 1.00 54.91 177 GLU A C 1
ATOM 1414 O O . GLU A 1 177 ? -15.362 -13.394 53.442 1.00 54.91 177 GLU A O 1
ATOM 1419 N N . VAL A 1 178 ? -13.299 -12.566 53.133 1.00 58.84 178 VAL A N 1
ATOM 1420 C CA . VAL A 1 178 ? -12.641 -13.886 53.162 1.00 58.84 178 VAL A CA 1
ATOM 1421 C C . VAL A 1 178 ? -12.753 -14.537 54.549 1.00 58.84 178 VAL A C 1
ATOM 1423 O O . VAL A 1 178 ? -12.968 -15.748 54.647 1.00 58.84 178 VAL A O 1
ATOM 1426 N N . GLN A 1 179 ? -12.701 -13.752 55.633 1.00 57.34 179 GLN A N 1
ATOM 1427 C CA . GLN A 1 179 ? -12.885 -14.273 56.995 1.00 57.34 179 GLN A CA 1
ATOM 1428 C C . GLN A 1 179 ? -14.349 -14.604 57.326 1.00 57.34 179 GLN A C 1
ATOM 1430 O O . GLN A 1 179 ? -14.605 -15.557 58.066 1.00 57.34 179 GLN A O 1
ATOM 1435 N N . ALA A 1 180 ? -15.317 -13.875 56.760 1.00 56.22 180 ALA A N 1
ATOM 1436 C CA . ALA A 1 180 ? -16.738 -14.165 56.948 1.00 56.22 180 ALA A CA 1
ATOM 1437 C C . ALA A 1 180 ? -17.186 -15.436 56.197 1.00 56.22 180 ALA A C 1
ATOM 1439 O O . ALA A 1 180 ? -17.977 -16.221 56.726 1.00 56.22 180 ALA A O 1
ATOM 1440 N N . ASN A 1 181 ? -16.631 -15.697 55.008 1.00 52.81 181 ASN A N 1
ATOM 1441 C CA . ASN A 1 181 ? -17.034 -16.832 54.171 1.00 52.81 181 ASN A CA 1
ATOM 1442 C C . ASN A 1 181 ? -16.371 -18.175 54.532 1.00 52.81 181 ASN A C 1
ATOM 1444 O O . ASN A 1 181 ? -16.911 -19.225 54.181 1.00 52.81 181 ASN A O 1
ATOM 1448 N N . MET A 1 182 ? -15.272 -18.197 55.300 1.00 51.47 182 MET A N 1
ATOM 1449 C CA . MET A 1 182 ? -14.679 -19.463 55.771 1.00 51.47 182 MET A CA 1
ATOM 1450 C C . MET A 1 182 ? -15.496 -20.171 56.864 1.00 51.47 182 MET A C 1
ATOM 1452 O O . MET A 1 182 ? -15.337 -21.376 57.051 1.00 51.47 182 MET A O 1
ATOM 1456 N N . LYS A 1 183 ? -16.395 -19.478 57.579 1.00 53.09 183 LYS A N 1
ATOM 1457 C CA . LYS A 1 183 ? -17.190 -20.100 58.657 1.00 53.09 183 LYS A CA 1
ATOM 1458 C C . LYS A 1 183 ? -18.406 -20.903 58.177 1.00 53.09 183 LYS A C 1
ATOM 1460 O O . LYS A 1 183 ? -18.970 -21.643 58.975 1.00 53.09 183 LYS A O 1
ATOM 1465 N N . ASN A 1 184 ? -18.786 -20.804 56.901 1.00 54.56 184 ASN A N 1
ATOM 1466 C CA . ASN A 1 184 ? -19.990 -21.447 56.350 1.00 54.56 184 ASN A CA 1
ATOM 1467 C C . ASN A 1 184 ? -19.713 -22.482 55.244 1.00 54.56 184 ASN A C 1
ATOM 1469 O O . ASN A 1 184 ? -20.641 -22.919 54.559 1.00 54.56 184 ASN A O 1
ATOM 1473 N N . TYR A 1 185 ? -18.464 -22.920 55.064 1.00 46.38 185 TYR A N 1
ATOM 1474 C CA . TYR A 1 185 ? -18.126 -23.891 54.024 1.00 46.38 185 TYR A CA 1
ATOM 1475 C C . TYR A 1 185 ? -18.533 -25.323 54.423 1.00 46.38 185 TYR A C 1
ATOM 1477 O O . TYR A 1 185 ? -17.761 -26.078 55.013 1.00 46.38 185 TYR A O 1
ATOM 1485 N N . LYS A 1 186 ? -19.768 -25.715 54.088 1.00 57.97 186 LYS A N 1
ATOM 1486 C CA . LYS A 1 186 ? -20.160 -27.129 53.992 1.00 57.97 186 LYS A CA 1
ATOM 1487 C C . LYS A 1 186 ? -19.587 -27.711 52.699 1.00 57.97 186 LYS A C 1
ATOM 1489 O O . LYS A 1 186 ? -19.832 -27.177 51.621 1.00 57.97 186 LYS A O 1
ATOM 1494 N N . SER A 1 187 ? -18.848 -28.812 52.833 1.00 52.25 187 SER A N 1
ATOM 1495 C CA . SER A 1 187 ? -18.269 -29.588 51.729 1.00 52.25 187 SER A CA 1
ATOM 1496 C C . SER A 1 187 ? -19.297 -29.827 50.609 1.00 52.25 187 SER A C 1
ATOM 1498 O O . SER A 1 187 ? -20.340 -30.437 50.871 1.00 52.25 187 SER A O 1
ATOM 1500 N N . PRO A 1 188 ? -19.040 -29.363 49.371 1.00 51.06 188 PRO A N 1
ATOM 1501 C CA . PRO A 1 188 ? -19.896 -29.670 48.239 1.00 51.06 188 PRO A CA 1
ATOM 1502 C C . PRO A 1 188 ? -19.644 -31.111 47.791 1.00 51.06 188 PRO A C 1
ATOM 1504 O O . PRO A 1 188 ? -18.527 -31.476 47.420 1.00 51.06 188 PRO A O 1
ATOM 1507 N N . GLY A 1 189 ? -20.704 -31.920 47.805 1.00 54.16 189 GLY A N 1
ATOM 1508 C CA . GLY A 1 189 ? -20.737 -33.207 47.122 1.00 54.16 189 GLY A CA 1
ATOM 1509 C C . GLY A 1 189 ? -20.385 -33.051 45.641 1.00 54.16 189 GLY A C 1
ATOM 1510 O O . GLY A 1 189 ? -20.681 -32.029 45.022 1.00 54.16 189 GLY A O 1
ATOM 1511 N N . SER A 1 190 ? -19.728 -34.077 45.104 1.00 53.88 190 SER A N 1
ATOM 1512 C CA . SER A 1 190 ? -19.130 -34.150 43.770 1.00 53.88 190 SER A CA 1
ATOM 1513 C C . SER A 1 190 ? -20.024 -33.591 42.653 1.00 53.88 190 SER A C 1
ATOM 1515 O O . SER A 1 190 ? -20.859 -34.304 42.087 1.00 53.88 190 SER A O 1
ATOM 1517 N N . LEU A 1 191 ? -19.808 -32.328 42.283 1.00 51.25 191 LEU A N 1
ATOM 1518 C CA . LEU A 1 191 ? -20.234 -31.817 40.988 1.00 51.25 191 LEU A CA 1
ATOM 1519 C C . LEU A 1 191 ? -19.356 -32.470 39.920 1.00 51.25 191 LEU A C 1
ATOM 1521 O O . LEU A 1 191 ? -18.140 -32.283 39.906 1.00 51.25 191 LEU A O 1
ATOM 1525 N N . LYS A 1 192 ? -19.983 -33.233 39.019 1.00 55.41 192 LYS A N 1
ATOM 1526 C CA . LYS A 1 192 ? -19.358 -33.652 37.763 1.00 55.41 192 LYS A CA 1
ATOM 1527 C C . LYS A 1 192 ? -18.919 -32.391 37.023 1.00 55.41 192 LYS A C 1
ATOM 1529 O O . LYS A 1 192 ? -19.755 -31.584 36.622 1.00 55.41 192 LYS A O 1
ATOM 1534 N N . THR A 1 193 ? -17.611 -32.220 36.886 1.00 50.06 193 THR A N 1
ATOM 1535 C CA . THR A 1 193 ? -17.015 -31.172 36.066 1.00 50.06 193 THR A CA 1
ATOM 1536 C C . THR A 1 193 ? -17.520 -31.328 34.632 1.00 50.06 193 THR A C 1
ATOM 1538 O O . THR A 1 193 ? -17.453 -32.441 34.103 1.00 50.06 193 THR A O 1
ATOM 1541 N N . PRO A 1 194 ? -18.040 -30.265 33.991 1.00 50.53 194 PRO A N 1
ATOM 1542 C CA . PRO A 1 194 ? -18.289 -30.306 32.562 1.00 50.53 194 PRO A CA 1
ATOM 1543 C C . PRO A 1 194 ? -16.944 -30.567 31.892 1.00 50.53 194 PRO A C 1
ATOM 1545 O O . PRO A 1 194 ? -15.961 -29.880 32.175 1.00 50.53 194 PRO A O 1
ATOM 1548 N N . GLU A 1 195 ? -16.910 -31.623 31.088 1.00 47.34 195 GLU A N 1
ATOM 1549 C CA . GLU A 1 195 ? -15.792 -32.013 30.241 1.00 47.34 195 GLU A CA 1
ATOM 1550 C C . GLU A 1 195 ? -15.186 -30.755 29.616 1.00 47.34 195 GLU A C 1
ATOM 1552 O O . GLU A 1 195 ? -15.830 -30.049 28.835 1.00 47.34 195 GLU A O 1
ATOM 1557 N N . SER A 1 196 ? -13.966 -30.422 30.038 1.00 48.94 196 SER A N 1
ATOM 1558 C CA . SER A 1 196 ? -13.213 -29.337 29.442 1.00 48.94 196 SER A CA 1
ATOM 1559 C C . SER A 1 196 ? -12.929 -29.749 28.006 1.00 48.94 196 SER A C 1
ATOM 1561 O O . SER A 1 196 ? -12.089 -30.605 27.737 1.00 48.94 196 SER A O 1
ATOM 1563 N N . SER A 1 197 ? -13.667 -29.163 27.065 1.00 56.00 197 SER A N 1
ATOM 1564 C CA . SER A 1 197 ? -13.337 -29.248 25.650 1.00 56.00 197 SER A CA 1
ATOM 1565 C C . SER A 1 197 ? -11.884 -28.800 25.501 1.00 56.00 197 SER A C 1
ATOM 1567 O O . SER A 1 197 ? -11.571 -27.622 25.703 1.00 56.00 197 SER A O 1
ATOM 1569 N N . LEU A 1 198 ? -11.007 -29.772 25.251 1.00 57.94 198 LEU A N 1
ATOM 1570 C CA . LEU A 1 198 ? -9.566 -29.610 25.103 1.00 57.94 198 LEU A CA 1
ATOM 1571 C C . LEU A 1 198 ? -9.243 -28.403 24.205 1.00 57.94 198 LEU A C 1
ATOM 1573 O O . LEU A 1 198 ? -9.995 -28.122 23.265 1.00 57.94 198 LEU A O 1
ATOM 1577 N N . PRO A 1 199 ? -8.137 -27.682 24.465 1.00 55.41 199 PRO A N 1
ATOM 1578 C CA . PRO A 1 199 ? -7.760 -26.535 23.657 1.00 55.41 199 PRO A CA 1
ATOM 1579 C C . PRO A 1 199 ? -7.609 -26.980 22.202 1.00 55.41 199 PRO A C 1
ATOM 1581 O O . PRO A 1 199 ? -6.795 -27.844 21.881 1.00 55.41 199 PRO A O 1
ATOM 1584 N N . VAL A 1 200 ? -8.418 -26.386 21.324 1.00 59.69 200 VAL A N 1
ATOM 1585 C CA . VAL A 1 200 ? -8.278 -26.516 19.873 1.00 59.69 200 VAL A CA 1
ATOM 1586 C C . VAL A 1 200 ? -6.811 -26.282 19.523 1.00 59.69 200 VAL A C 1
ATOM 1588 O O . VAL A 1 200 ? -6.242 -25.257 19.901 1.00 59.69 200 VAL A O 1
ATOM 1591 N N . ASN A 1 201 ? -6.199 -27.241 18.828 1.00 68.62 201 ASN A N 1
ATOM 1592 C CA . ASN A 1 201 ? -4.787 -27.206 18.471 1.00 68.62 201 ASN A CA 1
ATOM 1593 C C . ASN A 1 201 ? -4.564 -26.060 17.465 1.00 68.62 201 ASN A C 1
ATOM 1595 O O . ASN A 1 201 ? -4.737 -26.216 16.255 1.00 68.62 201 ASN A O 1
ATOM 1599 N N . LEU A 1 202 ? -4.254 -24.867 17.981 1.00 65.81 202 LEU A N 1
ATOM 1600 C CA . LEU A 1 202 ? -4.086 -23.624 17.220 1.00 65.81 202 LEU A CA 1
ATOM 1601 C C . LEU A 1 202 ? -3.193 -23.786 15.966 1.00 65.81 202 LEU A C 1
ATOM 1603 O O . LEU A 1 202 ? -3.577 -23.262 14.918 1.00 65.81 202 LEU A O 1
ATOM 1607 N N . PRO A 1 203 ? -2.080 -24.555 15.999 1.00 77.25 203 PRO A N 1
ATOM 1608 C CA . PRO A 1 203 ? -1.244 -24.798 14.821 1.00 77.25 203 PRO A CA 1
ATOM 1609 C C . PRO A 1 203 ? -1.966 -25.553 13.700 1.00 77.25 203 PRO A C 1
ATOM 1611 O O . PRO A 1 203 ? -1.721 -25.301 12.522 1.00 77.25 203 PRO A O 1
ATOM 1614 N N . GLU A 1 204 ? -2.871 -26.468 14.047 1.00 77.19 204 GLU A N 1
ATOM 1615 C CA . GLU A 1 204 ? -3.597 -27.290 13.078 1.00 77.19 204 GLU A CA 1
ATOM 1616 C C . GLU A 1 204 ? -4.680 -26.474 12.364 1.00 77.19 204 GLU A C 1
ATOM 1618 O O . GLU A 1 204 ? -4.828 -26.555 11.143 1.00 77.19 204 GLU A O 1
ATOM 1623 N N . LYS A 1 205 ? -5.371 -25.597 13.105 1.00 79.88 205 LYS A N 1
ATOM 1624 C CA . LYS A 1 205 ? -6.349 -24.663 12.533 1.00 79.88 205 LYS A CA 1
ATOM 1625 C C . LYS A 1 205 ? -5.680 -23.616 11.637 1.00 79.88 205 LYS A C 1
ATOM 1627 O O . LYS A 1 205 ? -6.188 -23.352 10.548 1.00 79.88 205 LYS A O 1
ATOM 1632 N N . LEU A 1 206 ? -4.536 -23.076 12.068 1.00 84.12 206 LEU A N 1
ATOM 1633 C CA . LEU A 1 206 ? -3.729 -22.136 11.286 1.00 84.12 206 LEU A CA 1
ATOM 1634 C C . LEU A 1 206 ? -3.268 -22.789 9.976 1.00 84.12 206 LEU A C 1
ATOM 1636 O O . LEU A 1 206 ? -3.527 -22.266 8.898 1.00 84.12 206 LEU A O 1
ATOM 1640 N N . ARG A 1 207 ? -2.685 -23.994 10.058 1.00 85.75 207 ARG A N 1
ATOM 1641 C CA . ARG A 1 207 ? -2.254 -24.769 8.886 1.00 85.75 207 ARG A CA 1
ATOM 1642 C C . ARG A 1 207 ? -3.417 -25.037 7.934 1.00 85.75 207 ARG A C 1
ATOM 1644 O O . ARG A 1 207 ? -3.285 -24.801 6.738 1.00 85.75 207 ARG A O 1
ATOM 1651 N N . GLY A 1 208 ? -4.559 -25.489 8.457 1.00 88.69 208 GLY A N 1
ATOM 1652 C CA . GLY A 1 208 ? -5.750 -25.768 7.657 1.00 88.69 208 GLY A CA 1
ATOM 1653 C C . GLY A 1 208 ? -6.278 -24.535 6.920 1.00 88.69 208 GLY A C 1
ATOM 1654 O O . GLY A 1 208 ? -6.611 -24.630 5.738 1.00 88.69 208 GLY A O 1
ATOM 1655 N N . TYR A 1 209 ? -6.321 -23.376 7.585 1.00 89.69 209 TYR A N 1
ATOM 1656 C CA . TYR A 1 209 ? -6.704 -22.113 6.954 1.00 89.69 209 TYR A CA 1
ATOM 1657 C C . TYR A 1 209 ? -5.695 -21.688 5.884 1.00 89.69 209 TYR A C 1
ATOM 1659 O O . TYR A 1 209 ? -6.087 -21.497 4.734 1.00 89.69 209 TYR A O 1
ATOM 1667 N N . THR A 1 210 ? -4.404 -21.611 6.223 1.00 89.94 210 THR A N 1
ATOM 1668 C CA . THR A 1 210 ? -3.354 -21.174 5.294 1.00 89.94 210 THR A CA 1
ATOM 1669 C C . THR A 1 210 ? -3.308 -22.063 4.056 1.00 89.94 210 THR A C 1
ATOM 1671 O O . THR A 1 210 ? -3.236 -21.549 2.946 1.00 89.94 210 THR A O 1
ATOM 1674 N N . THR A 1 211 ? -3.415 -23.390 4.201 1.00 90.56 211 THR A N 1
ATOM 1675 C CA . THR A 1 211 ? -3.448 -24.302 3.047 1.00 90.56 211 THR A CA 1
ATOM 1676 C C . THR A 1 211 ? -4.648 -24.028 2.140 1.00 90.56 211 THR A C 1
ATOM 1678 O O . THR A 1 211 ? -4.477 -23.918 0.929 1.00 90.56 211 THR A O 1
ATOM 1681 N N . ARG A 1 212 ? -5.857 -23.870 2.699 1.00 91.06 212 ARG A N 1
ATOM 1682 C CA . ARG A 1 212 ? -7.054 -23.546 1.901 1.00 91.06 212 ARG A CA 1
ATOM 1683 C C . ARG A 1 212 ? -6.909 -22.198 1.199 1.00 91.06 212 ARG A C 1
ATOM 1685 O O . ARG A 1 212 ? -7.234 -22.099 0.020 1.00 91.06 212 ARG A O 1
ATOM 1692 N N . PHE A 1 213 ? -6.389 -21.192 1.902 1.00 91.12 213 PHE A N 1
ATOM 1693 C CA . PHE A 1 213 ? -6.137 -19.867 1.345 1.00 91.12 213 PHE A CA 1
ATOM 1694 C C . PHE A 1 213 ? -5.156 -19.933 0.170 1.00 91.12 213 PHE A C 1
ATOM 1696 O O . PHE A 1 213 ? -5.462 -19.420 -0.900 1.00 91.12 213 PHE A O 1
ATOM 1703 N N . VAL A 1 214 ? -4.017 -20.617 0.338 1.00 92.62 214 VAL A N 1
ATOM 1704 C CA . VAL A 1 214 ? -3.010 -20.810 -0.719 1.00 92.62 214 VAL A CA 1
ATOM 1705 C C . VAL A 1 214 ? -3.634 -21.452 -1.953 1.00 92.62 214 VAL A C 1
ATOM 1707 O O . VAL A 1 214 ? -3.427 -20.963 -3.056 1.00 92.62 214 VAL A O 1
ATOM 1710 N N . VAL A 1 215 ? -4.428 -22.512 -1.781 1.00 93.00 215 VAL A N 1
ATOM 1711 C CA . VAL A 1 215 ? -5.074 -23.199 -2.909 1.00 93.00 215 VAL A CA 1
ATOM 1712 C C . VAL A 1 215 ? -6.025 -22.263 -3.655 1.00 93.00 215 VAL A C 1
ATOM 1714 O O . VAL A 1 215 ? -5.950 -22.171 -4.877 1.00 93.00 215 VAL A O 1
ATOM 1717 N N . VAL A 1 216 ? -6.885 -21.533 -2.940 1.00 92.31 216 VAL A N 1
ATOM 1718 C CA . VAL A 1 216 ? -7.817 -20.579 -3.565 1.00 92.31 216 VAL A CA 1
ATOM 1719 C C . VAL A 1 216 ? -7.065 -19.445 -4.266 1.00 92.31 216 VAL A C 1
ATOM 1721 O O . VAL A 1 216 ? -7.414 -19.095 -5.393 1.00 92.31 216 VAL A O 1
ATOM 1724 N N . HIS A 1 217 ? -6.017 -18.904 -3.640 1.00 88.69 217 HIS A N 1
ATOM 1725 C CA . HIS A 1 217 ? -5.153 -17.870 -4.218 1.00 88.69 217 HIS A CA 1
ATOM 1726 C C . HIS A 1 217 ? -4.508 -18.343 -5.523 1.00 88.69 217 HIS A C 1
ATOM 1728 O O . HIS A 1 217 ? -4.612 -17.660 -6.539 1.00 88.69 217 HIS A O 1
ATOM 1734 N N . LEU A 1 218 ? -3.914 -19.541 -5.523 1.00 92.19 218 LEU A N 1
ATOM 1735 C CA . LEU A 1 218 ? -3.278 -20.131 -6.702 1.00 92.19 218 LEU A CA 1
ATOM 1736 C C . LEU A 1 218 ? -4.269 -20.365 -7.835 1.00 92.19 218 LEU A C 1
ATOM 1738 O O . LEU A 1 218 ? -4.004 -19.958 -8.959 1.00 92.19 218 LEU A O 1
ATOM 1742 N N . VAL A 1 219 ? -5.419 -20.980 -7.545 1.00 91.56 219 VAL A N 1
ATOM 1743 C CA . VAL A 1 219 ? -6.442 -21.245 -8.566 1.00 91.56 219 VAL A CA 1
ATOM 1744 C C . VAL A 1 219 ? -6.949 -19.936 -9.158 1.00 91.56 219 VAL A C 1
ATOM 1746 O O . VAL A 1 219 ? -7.054 -19.813 -10.374 1.00 91.56 219 VAL A O 1
ATOM 1749 N N . THR A 1 220 ? -7.210 -18.935 -8.317 1.00 88.81 220 THR A N 1
ATOM 1750 C CA . THR A 1 220 ? -7.658 -17.622 -8.791 1.00 88.81 220 THR A CA 1
ATOM 1751 C C . THR A 1 220 ? -6.598 -16.994 -9.688 1.00 88.81 220 THR A C 1
ATOM 1753 O O . THR A 1 220 ? -6.916 -16.556 -10.785 1.00 88.81 220 THR A O 1
ATOM 1756 N N . TYR A 1 221 ? -5.331 -17.000 -9.275 1.00 87.00 221 TYR A N 1
ATOM 1757 C CA . TYR A 1 221 ? -4.255 -16.391 -10.049 1.00 87.00 221 TYR A CA 1
ATOM 1758 C C . TYR A 1 221 ? -3.982 -17.132 -11.368 1.00 87.00 221 TYR A C 1
ATOM 1760 O O . TYR A 1 221 ? -3.886 -16.501 -12.415 1.00 87.00 221 TYR A O 1
ATOM 1768 N N . TRP A 1 222 ? -3.908 -18.465 -11.349 1.00 89.56 222 TRP A N 1
ATOM 1769 C CA . TRP A 1 222 ? -3.615 -19.274 -12.538 1.00 89.56 222 TRP A CA 1
ATOM 1770 C C . TRP A 1 222 ? -4.771 -19.346 -13.535 1.00 89.56 222 TRP A C 1
ATOM 1772 O O . TRP A 1 222 ? -4.530 -19.628 -14.703 1.00 89.56 222 TRP A O 1
ATOM 1782 N N . VAL A 1 223 ? -6.009 -19.094 -13.106 1.00 90.75 223 VAL A N 1
ATOM 1783 C CA . VAL A 1 223 ? -7.167 -19.055 -14.010 1.00 90.75 223 VAL A CA 1
ATOM 1784 C C . VAL A 1 223 ? -7.439 -17.630 -14.481 1.00 90.75 223 VAL A C 1
ATOM 1786 O O . VAL A 1 223 ? -7.512 -17.376 -15.680 1.00 90.75 223 VAL A O 1
ATOM 1789 N N . ILE A 1 224 ? -7.575 -16.686 -13.548 1.00 88.06 224 ILE A N 1
ATOM 1790 C CA . ILE A 1 224 ? -7.961 -15.308 -13.868 1.00 88.06 224 ILE A CA 1
ATOM 1791 C C . ILE A 1 224 ? -6.795 -14.534 -14.479 1.00 88.06 224 ILE A C 1
ATOM 1793 O O . ILE A 1 224 ? -7.026 -13.733 -15.378 1.00 88.06 224 ILE A O 1
ATOM 1797 N N . GLY A 1 225 ? -5.556 -14.786 -14.047 1.00 83.69 225 GLY A N 1
ATOM 1798 C CA . GLY A 1 225 ? -4.365 -14.106 -14.561 1.00 83.69 225 GLY A CA 1
ATOM 1799 C C . GLY A 1 225 ? -4.199 -14.278 -16.073 1.00 83.69 225 GLY A C 1
ATOM 1800 O O . GLY A 1 225 ? -4.259 -13.279 -16.785 1.00 83.69 225 GLY A O 1
ATOM 1801 N N . PRO A 1 226 ? -4.069 -15.513 -16.598 1.00 85.25 226 PRO A N 1
ATOM 1802 C CA . PRO A 1 226 ? -3.962 -15.748 -18.039 1.00 85.25 226 PRO A CA 1
ATOM 1803 C C . PRO A 1 226 ? -5.193 -15.292 -18.828 1.00 85.25 226 PRO A C 1
ATOM 1805 O O . PRO A 1 226 ? -5.052 -14.754 -19.923 1.00 85.25 226 PRO A O 1
ATOM 1808 N N . LEU A 1 227 ? -6.398 -15.460 -18.268 1.00 88.50 227 LEU A N 1
ATOM 1809 C CA . LEU A 1 227 ? -7.629 -14.979 -18.896 1.00 88.50 227 LEU A CA 1
ATOM 1810 C C . LEU A 1 227 ? -7.588 -13.455 -19.079 1.00 88.50 227 LEU A C 1
ATOM 1812 O O . LEU A 1 227 ? -7.855 -12.950 -20.165 1.00 88.50 227 LEU A O 1
ATOM 1816 N N . PHE A 1 228 ? -7.225 -12.719 -18.028 1.00 84.88 228 PHE A N 1
ATOM 1817 C CA . PHE A 1 228 ? -7.121 -11.266 -18.082 1.00 84.88 228 PHE A CA 1
ATOM 1818 C C . PHE A 1 228 ? -5.955 -10.812 -18.963 1.00 84.88 228 PHE A C 1
ATOM 1820 O O . PHE A 1 228 ? -6.114 -9.854 -19.711 1.00 84.88 228 PHE A O 1
ATOM 1827 N N . TYR A 1 229 ? -4.830 -11.534 -18.943 1.00 82.62 229 TYR A N 1
ATOM 1828 C CA . TYR A 1 229 ? -3.691 -11.296 -19.831 1.00 82.62 229 TYR A CA 1
ATOM 1829 C C . TYR A 1 229 ? -4.123 -11.290 -21.306 1.00 82.62 229 TYR A C 1
ATOM 1831 O O . TYR A 1 229 ? -3.784 -10.373 -22.052 1.00 82.62 229 TYR A O 1
ATOM 1839 N N . GLN A 1 230 ? -4.934 -12.277 -21.700 1.00 86.81 230 GLN A N 1
ATOM 1840 C CA . GLN A 1 230 ? -5.481 -12.383 -23.054 1.00 86.81 230 GLN A CA 1
ATOM 1841 C C . GLN A 1 230 ? -6.545 -11.319 -23.342 1.00 86.81 230 GLN A C 1
ATOM 1843 O O . GLN A 1 230 ? -6.482 -10.659 -24.373 1.00 86.81 230 GLN A O 1
ATOM 1848 N N . ILE A 1 231 ? -7.515 -11.132 -22.439 1.00 88.94 231 ILE A N 1
ATOM 1849 C CA . ILE A 1 231 ? -8.635 -10.198 -22.649 1.00 88.94 231 ILE A CA 1
ATOM 1850 C C . ILE A 1 231 ? -8.156 -8.746 -22.737 1.00 88.94 231 ILE A C 1
ATOM 1852 O O . ILE A 1 231 ? -8.684 -7.978 -23.536 1.00 88.94 231 ILE A O 1
ATOM 1856 N N . ALA A 1 232 ? -7.182 -8.361 -21.914 1.00 85.62 232 ALA A N 1
ATOM 1857 C CA . ALA A 1 232 ? -6.667 -6.998 -21.875 1.00 85.62 232 ALA A CA 1
ATOM 1858 C C . ALA A 1 232 ? -5.589 -6.721 -22.939 1.00 85.62 232 ALA A C 1
ATOM 1860 O O . ALA A 1 232 ? -5.093 -5.600 -22.992 1.00 85.62 232 ALA A O 1
ATOM 1861 N N . GLY A 1 233 ? -5.226 -7.707 -23.773 1.00 85.94 233 GLY A N 1
ATOM 1862 C CA . GLY A 1 233 ? -4.229 -7.525 -24.832 1.00 85.94 233 GLY A CA 1
ATOM 1863 C C . GLY A 1 233 ? -2.830 -7.215 -24.294 1.00 85.94 233 GLY A C 1
ATOM 1864 O O . GLY A 1 233 ? -2.104 -6.419 -24.882 1.00 85.94 233 GLY A O 1
ATOM 1865 N N . TYR A 1 234 ? -2.441 -7.812 -23.160 1.00 80.69 234 TYR A N 1
ATOM 1866 C CA . TYR A 1 234 ? -1.155 -7.494 -22.528 1.00 80.69 234 TYR A CA 1
ATOM 1867 C C . TYR A 1 234 ? 0.045 -7.817 -23.416 1.00 80.69 234 TYR A C 1
ATOM 1869 O O . TYR A 1 234 ? 1.059 -7.144 -23.290 1.00 80.69 234 TYR A O 1
ATOM 1877 N N . ALA A 1 235 ? -0.056 -8.818 -24.293 1.00 81.56 235 ALA A N 1
ATOM 1878 C CA . ALA A 1 235 ? 1.016 -9.156 -25.226 1.00 81.56 235 ALA A CA 1
ATOM 1879 C C . ALA A 1 235 ? 1.385 -7.963 -26.121 1.00 81.56 235 ALA A C 1
ATOM 1881 O O . ALA A 1 235 ? 2.560 -7.623 -26.223 1.00 81.56 235 ALA A O 1
ATOM 1882 N N . ASP A 1 236 ? 0.380 -7.289 -26.681 1.00 84.38 236 ASP A N 1
ATOM 1883 C CA . ASP A 1 236 ? 0.575 -6.113 -27.531 1.00 84.38 236 ASP A CA 1
ATOM 1884 C C . ASP A 1 236 ? 1.058 -4.923 -26.686 1.00 84.38 236 ASP A C 1
ATOM 1886 O O . ASP A 1 236 ? 2.036 -4.257 -27.019 1.00 84.38 236 ASP A O 1
ATOM 1890 N N . ALA A 1 237 ? 0.446 -4.716 -25.512 1.00 80.81 237 ALA A N 1
ATOM 1891 C CA . ALA A 1 237 ? 0.832 -3.640 -24.600 1.00 80.81 237 ALA A CA 1
ATOM 1892 C C . ALA A 1 237 ? 2.300 -3.747 -24.143 1.00 80.81 237 ALA A C 1
ATOM 1894 O O . ALA A 1 237 ? 2.993 -2.734 -24.097 1.00 80.81 237 ALA A O 1
ATOM 1895 N N . LEU A 1 238 ? 2.778 -4.961 -23.842 1.00 79.94 238 LEU A N 1
ATOM 1896 C CA . LEU A 1 238 ? 4.158 -5.245 -23.423 1.00 79.94 238 LEU A CA 1
ATOM 1897 C C . LEU A 1 238 ? 5.193 -4.927 -24.505 1.00 79.94 238 LEU A C 1
ATOM 1899 O O . LEU A 1 238 ? 6.343 -4.660 -24.168 1.00 79.94 238 LEU A O 1
ATOM 1903 N N . GLN A 1 239 ? 4.802 -4.969 -25.779 1.00 79.81 239 GLN A N 1
ATOM 1904 C CA . GLN A 1 239 ? 5.689 -4.669 -26.904 1.00 79.81 239 GLN A CA 1
ATOM 1905 C C . GLN A 1 239 ? 5.728 -3.176 -27.237 1.00 79.81 239 GLN A C 1
ATOM 1907 O O . GLN A 1 239 ? 6.753 -2.685 -27.704 1.00 79.81 239 GLN A O 1
ATOM 1912 N N . GLU A 1 240 ? 4.622 -2.463 -27.020 1.00 82.81 240 GLU A N 1
ATOM 1913 C CA . GLU A 1 240 ? 4.461 -1.088 -27.501 1.00 82.81 240 GLU A CA 1
ATOM 1914 C C . GLU A 1 240 ? 4.647 -0.022 -26.421 1.00 82.81 240 GLU A C 1
ATOM 1916 O O . GLU A 1 240 ? 5.066 1.095 -26.728 1.00 82.81 240 GLU A O 1
ATOM 1921 N N . MET A 1 241 ? 4.305 -0.313 -25.163 1.00 79.44 241 MET A N 1
ATOM 1922 C CA . MET A 1 241 ? 4.342 0.713 -24.126 1.00 79.44 241 MET A CA 1
ATOM 1923 C C . MET A 1 241 ? 5.729 0.799 -23.501 1.00 79.44 241 MET A C 1
ATOM 1925 O O . MET A 1 241 ? 6.203 -0.166 -22.899 1.00 79.44 241 MET A O 1
ATOM 1929 N N . GLU A 1 242 ? 6.300 2.007 -23.526 1.00 74.62 242 GLU A N 1
ATOM 1930 C CA . GLU A 1 242 ? 7.580 2.316 -22.881 1.00 74.62 242 GLU A CA 1
ATOM 1931 C C . GLU A 1 242 ? 7.615 1.761 -21.454 1.00 74.62 242 GLU A C 1
ATOM 1933 O O . GLU A 1 242 ? 8.614 1.151 -21.096 1.00 74.62 242 GLU A O 1
ATOM 1938 N N . ILE A 1 243 ? 6.503 1.843 -20.685 1.00 71.94 243 ILE A N 1
ATOM 1939 C CA . ILE A 1 243 ? 6.369 1.369 -19.282 1.00 71.94 243 ILE A CA 1
ATOM 1940 C C . ILE A 1 243 ? 6.868 -0.072 -19.027 1.00 71.94 243 ILE A C 1
ATOM 1942 O O . ILE A 1 243 ? 7.172 -0.438 -17.887 1.00 71.94 243 ILE A O 1
ATOM 19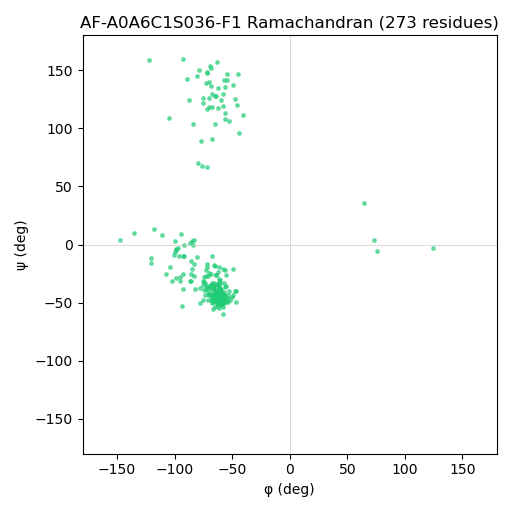46 N N . PHE A 1 244 ? 6.957 -0.897 -20.070 1.00 78.56 244 PHE A N 1
ATOM 1947 C CA . PHE A 1 244 ? 7.412 -2.279 -19.985 1.00 78.56 244 PHE A CA 1
ATOM 1948 C C . PHE A 1 244 ? 8.891 -2.491 -20.330 1.00 78.56 244 PHE A C 1
ATOM 1950 O O . PHE A 1 244 ? 9.390 -3.591 -20.128 1.00 78.56 244 PHE A O 1
ATOM 1957 N N . GLU A 1 245 ? 9.639 -1.460 -20.730 1.00 80.25 245 GLU A N 1
ATOM 1958 C CA . GLU A 1 245 ? 11.085 -1.555 -21.000 1.00 80.25 245 GLU A CA 1
ATOM 1959 C C . GLU A 1 245 ? 11.883 -2.069 -19.793 1.00 80.25 245 GLU A C 1
ATOM 1961 O O . GLU A 1 245 ? 12.873 -2.786 -19.931 1.00 80.25 245 GLU A O 1
ATOM 1966 N N . MET A 1 246 ? 11.430 -1.725 -18.585 1.00 81.44 246 MET A N 1
ATOM 1967 C CA . MET A 1 246 ? 12.054 -2.153 -17.330 1.00 81.44 246 MET A CA 1
ATOM 1968 C C . MET A 1 246 ? 11.543 -3.512 -16.838 1.00 81.44 246 MET A C 1
ATOM 1970 O O . MET A 1 246 ? 11.937 -3.961 -15.757 1.00 81.44 246 MET A O 1
ATOM 1974 N N . TRP A 1 247 ? 10.644 -4.166 -17.573 1.00 85.12 247 TRP A N 1
ATOM 1975 C CA . TRP A 1 247 ? 10.182 -5.501 -17.228 1.00 85.12 247 TRP A CA 1
ATOM 1976 C C . TRP A 1 247 ? 11.194 -6.541 -17.701 1.00 85.12 247 TRP A C 1
ATOM 1978 O O . TRP A 1 247 ? 11.873 -6.401 -18.714 1.00 85.12 247 TRP A O 1
ATOM 1988 N N . ARG A 1 248 ? 11.328 -7.609 -16.922 1.00 86.94 248 ARG A N 1
ATOM 1989 C CA . ARG A 1 248 ? 12.060 -8.796 -17.344 1.00 86.94 248 ARG A CA 1
ATOM 1990 C C . ARG A 1 248 ? 11.268 -9.484 -18.440 1.00 86.94 248 ARG A C 1
ATOM 1992 O O . ARG A 1 248 ? 10.041 -9.425 -18.456 1.00 86.94 248 ARG A O 1
ATOM 1999 N N . ASP A 1 249 ? 11.985 -10.212 -19.281 1.00 86.00 249 ASP A N 1
ATOM 2000 C CA . ASP A 1 249 ? 11.380 -11.087 -20.272 1.00 86.00 249 ASP A CA 1
ATOM 2001 C C . ASP A 1 249 ? 10.433 -12.094 -19.592 1.00 86.00 249 ASP A C 1
ATOM 2003 O O . ASP A 1 249 ? 10.866 -13.008 -18.877 1.00 86.00 249 ASP A O 1
ATOM 2007 N N . LEU A 1 250 ? 9.129 -11.886 -19.795 1.00 82.25 250 LEU A N 1
ATOM 2008 C CA . LEU A 1 250 ? 8.061 -12.700 -19.219 1.00 82.25 250 LEU A CA 1
ATOM 2009 C C . LEU A 1 250 ? 7.967 -14.081 -19.868 1.00 82.25 250 LEU A C 1
ATOM 2011 O O . LEU A 1 250 ? 7.359 -14.975 -19.283 1.00 82.25 250 LEU A O 1
ATOM 2015 N N . GLU A 1 251 ? 8.578 -14.270 -21.038 1.00 81.88 251 GLU A N 1
ATOM 2016 C CA . GLU A 1 251 ? 8.661 -15.564 -21.713 1.00 81.88 251 GLU A CA 1
ATOM 2017 C C . GLU A 1 251 ? 9.853 -16.388 -21.212 1.00 81.88 251 GLU A C 1
ATOM 2019 O O . GLU A 1 251 ? 9.915 -17.606 -21.412 1.00 81.88 251 GLU A O 1
ATOM 2024 N N . SER A 1 252 ? 10.785 -15.757 -20.490 1.00 86.88 252 SER A N 1
ATOM 2025 C CA . SER A 1 252 ? 11.925 -16.461 -19.924 1.00 86.88 252 SER A CA 1
ATOM 2026 C C . SER A 1 252 ? 11.469 -17.482 -18.874 1.00 86.88 252 SER A C 1
ATOM 2028 O O . SER A 1 252 ? 10.768 -17.173 -17.906 1.00 86.88 252 SER A O 1
ATOM 2030 N N . ILE A 1 253 ? 11.920 -18.730 -19.035 1.00 88.12 253 ILE A N 1
ATOM 2031 C CA . ILE A 1 253 ? 11.594 -19.841 -18.127 1.00 88.12 253 ILE A CA 1
ATOM 2032 C C . ILE A 1 253 ? 11.819 -19.473 -16.645 1.00 88.12 253 ILE A C 1
ATOM 2034 O O . ILE A 1 253 ? 10.949 -19.790 -15.830 1.00 88.12 253 ILE A O 1
ATOM 2038 N N . PRO A 1 254 ? 12.917 -18.791 -16.248 1.00 87.69 254 PRO A N 1
ATOM 2039 C CA . PRO A 1 254 ? 13.116 -18.402 -14.855 1.00 87.69 254 PRO A CA 1
ATOM 2040 C C . PRO A 1 254 ? 12.020 -17.477 -14.321 1.00 87.69 254 PRO A C 1
ATOM 2042 O O . PRO A 1 254 ? 11.557 -17.690 -13.202 1.00 87.69 254 PRO A O 1
ATOM 2045 N N . VAL A 1 255 ? 11.584 -16.485 -15.105 1.00 85.31 255 VAL A N 1
ATOM 2046 C CA . VAL A 1 255 ? 10.511 -15.569 -14.700 1.00 85.31 255 VAL A CA 1
ATOM 2047 C C . VAL A 1 255 ? 9.196 -16.328 -14.621 1.00 85.31 255 VAL A C 1
ATOM 2049 O O . VAL A 1 255 ? 8.557 -16.276 -13.579 1.00 85.31 255 VAL A O 1
ATOM 2052 N N . VAL A 1 256 ? 8.838 -17.129 -15.629 1.00 85.25 256 VAL A N 1
ATOM 2053 C CA . VAL A 1 256 ? 7.616 -17.954 -15.603 1.00 85.25 256 VAL A CA 1
ATOM 2054 C C . VAL A 1 256 ? 7.564 -18.833 -14.349 1.00 85.25 256 VAL A C 1
ATOM 2056 O O . VAL A 1 256 ? 6.572 -18.823 -13.620 1.00 85.25 256 VAL A O 1
ATOM 2059 N N . LEU A 1 257 ? 8.642 -19.556 -14.034 1.00 87.12 257 LEU A N 1
ATOM 2060 C CA . LEU A 1 257 ? 8.699 -20.380 -12.825 1.00 87.12 257 LEU A CA 1
ATOM 2061 C C . LEU A 1 257 ? 8.540 -19.528 -11.561 1.00 87.12 257 LEU A C 1
ATOM 2063 O O . LEU A 1 257 ? 7.758 -19.867 -10.674 1.00 87.12 257 LEU A O 1
ATOM 2067 N N . LEU A 1 258 ? 9.247 -18.405 -11.477 1.00 85.50 258 LEU A N 1
ATOM 2068 C CA . LEU A 1 258 ? 9.202 -17.529 -10.313 1.00 85.50 258 LEU A CA 1
ATOM 2069 C C . LEU A 1 258 ? 7.823 -16.883 -10.119 1.00 85.50 258 LEU A C 1
ATOM 2071 O O . LEU A 1 258 ? 7.381 -16.731 -8.984 1.00 85.50 258 LEU A O 1
ATOM 2075 N N . VAL A 1 259 ? 7.105 -16.590 -11.200 1.00 83.12 259 VAL A N 1
ATOM 2076 C CA . VAL A 1 259 ? 5.720 -16.109 -11.183 1.00 83.12 259 VAL A CA 1
ATOM 2077 C C . VAL A 1 259 ? 4.785 -17.187 -10.662 1.00 83.12 259 VAL A C 1
ATOM 2079 O O . VAL A 1 259 ? 4.093 -16.970 -9.670 1.00 83.12 259 VAL A O 1
ATOM 2082 N N . PHE A 1 260 ? 4.790 -18.369 -11.280 1.00 84.75 260 PHE A N 1
ATOM 2083 C CA . PHE A 1 260 ? 3.868 -19.447 -10.924 1.00 84.75 260 PHE A CA 1
ATOM 2084 C C . PHE A 1 260 ? 4.109 -19.967 -9.503 1.00 84.75 260 PHE A C 1
ATOM 2086 O O . PHE A 1 260 ? 3.160 -20.109 -8.728 1.00 84.75 260 PHE A O 1
ATOM 2093 N N . PHE A 1 261 ? 5.367 -20.213 -9.133 1.00 88.06 261 PHE A N 1
ATOM 2094 C CA . PHE A 1 261 ? 5.724 -20.740 -7.815 1.00 88.06 261 PHE A CA 1
ATOM 2095 C C . PHE A 1 261 ? 5.819 -19.648 -6.743 1.00 88.06 261 PHE A C 1
ATOM 2097 O O . PHE A 1 261 ? 5.534 -19.915 -5.573 1.00 88.06 261 PHE A O 1
ATOM 2104 N N . GLY A 1 262 ? 6.126 -18.404 -7.116 1.00 85.12 262 GLY A N 1
ATOM 2105 C CA . GLY A 1 262 ? 6.108 -17.256 -6.205 1.00 85.12 262 GLY A CA 1
ATOM 2106 C C . GLY A 1 262 ? 4.727 -17.007 -5.603 1.00 85.12 262 GLY A C 1
ATOM 2107 O O . GLY A 1 262 ? 4.625 -16.628 -4.434 1.00 85.12 262 GLY A O 1
ATOM 2108 N N . GLN A 1 263 ? 3.653 -17.333 -6.331 1.00 87.06 263 GLN A N 1
ATOM 2109 C CA . GLN A 1 263 ? 2.295 -17.257 -5.788 1.00 87.06 263 GLN A CA 1
ATOM 2110 C C . GLN A 1 263 ? 2.042 -18.223 -4.627 1.00 87.06 263 GLN A C 1
ATOM 2112 O O . GLN A 1 263 ? 1.212 -17.923 -3.770 1.00 87.06 263 GLN A O 1
ATOM 2117 N N . ILE A 1 264 ? 2.765 -19.346 -4.538 1.00 89.62 264 ILE A N 1
ATOM 2118 C CA . ILE A 1 264 ? 2.654 -20.264 -3.393 1.00 89.62 264 ILE A CA 1
ATOM 2119 C C . ILE A 1 264 ? 3.163 -19.558 -2.138 1.00 89.62 264 ILE A C 1
ATOM 2121 O O . ILE A 1 264 ? 2.492 -19.541 -1.107 1.00 89.62 264 ILE A O 1
ATOM 2125 N N . PHE A 1 265 ? 4.336 -18.933 -2.245 1.00 86.62 265 PHE A N 1
ATOM 2126 C CA . PHE A 1 265 ? 4.948 -18.183 -1.154 1.00 86.62 265 PHE A CA 1
ATOM 2127 C C . PHE A 1 265 ? 4.091 -16.977 -0.752 1.00 86.62 265 PHE A C 1
ATOM 2129 O O . PHE A 1 265 ? 3.790 -16.797 0.429 1.00 86.62 265 PHE A O 1
ATOM 2136 N N . ARG A 1 266 ? 3.621 -16.196 -1.732 1.00 82.62 266 ARG A N 1
ATOM 2137 C CA . ARG A 1 266 ? 2.744 -15.038 -1.505 1.00 82.62 266 ARG A CA 1
ATOM 2138 C C . ARG A 1 266 ? 1.426 -15.450 -0.853 1.00 82.62 266 ARG A C 1
ATOM 2140 O O . ARG A 1 266 ? 1.046 -14.876 0.165 1.00 82.62 266 ARG A O 1
ATOM 2147 N N . GLY A 1 267 ? 0.770 -16.482 -1.381 1.00 85.19 267 GLY A N 1
ATOM 2148 C CA . GLY A 1 267 ? -0.451 -17.041 -0.808 1.00 85.19 267 GLY A CA 1
ATOM 2149 C C . GLY A 1 267 ? -0.240 -17.542 0.621 1.00 85.19 267 GLY A C 1
ATOM 2150 O O . GLY A 1 267 ? -1.098 -17.336 1.473 1.00 85.19 267 GLY A O 1
ATOM 2151 N N . ALA A 1 268 ? 0.916 -18.142 0.921 1.00 86.56 268 ALA A N 1
ATOM 2152 C CA . ALA A 1 268 ? 1.216 -18.638 2.260 1.00 86.56 268 ALA A CA 1
ATOM 2153 C C . ALA A 1 268 ? 1.404 -17.488 3.254 1.00 86.56 268 ALA A C 1
ATOM 2155 O O . ALA A 1 268 ? 0.843 -17.535 4.347 1.00 86.56 268 ALA A O 1
ATOM 2156 N N . ILE A 1 269 ? 2.130 -16.434 2.866 1.00 83.75 269 ILE A N 1
ATOM 2157 C CA . ILE A 1 269 ? 2.301 -15.238 3.697 1.00 83.75 269 ILE A CA 1
ATOM 2158 C C . ILE A 1 269 ? 0.962 -14.552 3.937 1.00 83.75 269 ILE A C 1
ATOM 2160 O O . ILE A 1 269 ? 0.623 -14.278 5.084 1.00 83.75 269 ILE A O 1
ATOM 2164 N N . LEU A 1 270 ? 0.184 -14.301 2.883 1.00 79.94 270 LEU A N 1
ATOM 2165 C CA . LEU A 1 270 ? -1.128 -13.667 3.012 1.00 79.94 270 LEU A CA 1
ATOM 2166 C C . LEU A 1 270 ? -2.068 -14.513 3.878 1.00 79.94 270 LEU A C 1
ATOM 2168 O O . LEU A 1 270 ? -2.721 -13.980 4.770 1.00 79.94 270 LEU A O 1
ATOM 2172 N N . GLY A 1 271 ? -2.071 -15.833 3.688 1.00 82.31 271 GLY A N 1
ATOM 2173 C CA . GLY A 1 271 ? -2.830 -16.759 4.521 1.00 82.31 271 GLY A CA 1
ATOM 2174 C C . GLY A 1 271 ? -2.404 -16.712 5.989 1.00 82.31 271 GLY A C 1
ATOM 2175 O O . GLY A 1 271 ? -3.262 -16.699 6.859 1.00 82.31 271 GLY A O 1
ATOM 2176 N N . LEU A 1 272 ? -1.104 -16.637 6.286 1.00 81.38 272 LEU A N 1
ATOM 2177 C CA . LEU A 1 272 ? -0.598 -16.488 7.657 1.00 81.38 272 LEU A CA 1
ATOM 2178 C C . LEU A 1 272 ? -0.923 -15.121 8.273 1.00 81.38 272 LEU A C 1
ATOM 2180 O O . LEU A 1 272 ? -1.164 -15.048 9.472 1.00 81.38 272 LEU A O 1
ATOM 2184 N N . LEU A 1 273 ? -0.933 -14.047 7.479 1.00 70.56 273 LEU A N 1
ATOM 2185 C CA . LEU A 1 273 ? -1.287 -12.702 7.945 1.00 70.56 273 LEU A CA 1
ATOM 2186 C C . LEU A 1 273 ? -2.781 -12.563 8.278 1.00 70.56 273 LEU A C 1
ATOM 2188 O O . LEU A 1 273 ? -3.147 -11.680 9.053 1.00 70.56 273 LEU A O 1
ATOM 2192 N N . LEU A 1 274 ? -3.630 -13.404 7.683 1.00 72.94 274 LEU A N 1
ATOM 2193 C CA . LEU A 1 274 ? -5.087 -13.378 7.848 1.00 72.94 274 LEU A CA 1
ATOM 2194 C C . LEU A 1 274 ? -5.629 -14.431 8.833 1.00 72.94 274 LEU A C 1
ATOM 2196 O O . LEU A 1 274 ? -6.822 -14.392 9.140 1.00 72.94 274 LEU A O 1
ATOM 2200 N N . ALA A 1 275 ? -4.787 -15.361 9.296 1.00 72.25 275 ALA A N 1
ATOM 2201 C CA . ALA A 1 275 ? -5.148 -16.462 10.196 1.00 72.25 275 ALA A CA 1
ATOM 2202 C C . ALA A 1 275 ? -5.079 -16.074 11.683 1.00 72.25 275 ALA A C 1
ATOM 2204 O O . ALA A 1 275 ? -5.953 -16.557 12.443 1.00 72.25 275 ALA A O 1
#